Protein AF-A0A7S2QXA0-F1 (afdb_monomer)

Foldseek 3Di:
DVLLQDDDVVVVVVVLLVLLQPDPVSCVQANPDKDWDPDKDKDKDFQDFPFDPFDQPPPPRDGDGPTDGTWIKMWMWTWMHGPHFIWIWTWMWIRDSSDIDTQWIWIWTADPVRDIDIDTPHHDPVVVVVVVVRVVRVVVRVVVVVVVVVVVVVVVVVVVVVVVVVVVVVVCVVQDFDDVVVVTDDGPVVVVVVVVVVVVVVVVVVVVVVVVVVD

Organism: NCBI:txid1486918

Secondary structure (DSSP, 8-state):
-GGGGS--HHHHHHHHHHHHHH-HHHHHHH-SS-EEEEEEEEEEE---EEE---EE-TTTS-EE--EEEPPEEEEEEEEEE-SS-EEEEEEEEEEETTEEEEEEEEEEEE-TTSPEEEEEEES-HHHHHHH-HHHHTHHHHHHHHHHHHHHHHHHHHHHHHHHHHHHHHHHHHHHSPPPGGGT--S-HHHHHHHHHHHHHHHHHHHHHHHHHTT-

Solvent-accessible surface area (backbone atoms only — not comparable to full-atom values): 12143 Å² total; per-residue (Å²): 124,70,68,55,79,52,81,59,63,67,62,52,48,55,53,50,51,56,53,47,64,68,34,64,72,48,36,69,66,20,28,74,72,66,45,76,49,92,56,70,44,79,48,75,46,70,59,51,79,44,74,49,77,80,44,72,42,91,87,74,81,50,74,51,65,62,74,40,73,46,63,35,35,36,41,37,32,34,37,36,35,29,73,73,34,60,30,45,34,42,34,35,38,37,42,54,100,60,44,80,43,63,66,30,33,34,42,33,37,69,44,94,87,69,51,74,47,76,48,62,80,33,61,48,70,66,62,50,60,72,56,56,56,65,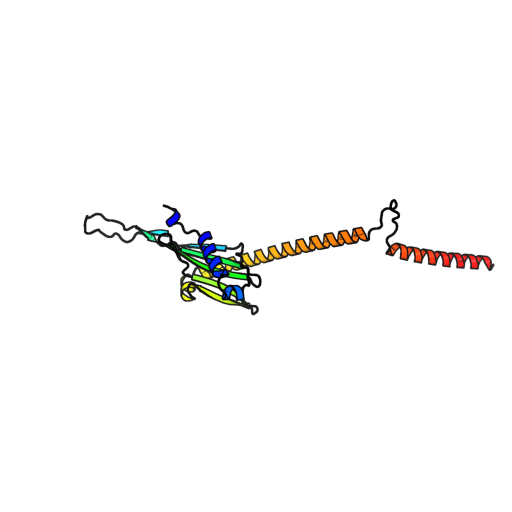68,67,46,45,61,64,49,51,54,49,50,54,51,53,53,50,49,56,48,53,53,49,54,50,53,50,51,50,53,52,50,54,50,52,51,50,53,48,60,73,64,46,55,50,55,66,95,76,79,24,57,74,43,75,70,53,48,54,52,50,52,52,52,49,52,54,50,51,52,52,52,50,54,54,52,55,62,64,74,74,113

Structure (mmCIF, N/CA/C/O backbone):
data_AF-A0A7S2QXA0-F1
#
_entry.id   AF-A0A7S2QXA0-F1
#
loop_
_atom_site.group_PDB
_atom_site.id
_atom_site.type_symbol
_atom_site.label_atom_id
_atom_site.label_alt_id
_atom_site.label_comp_id
_atom_site.label_asym_id
_atom_site.label_entity_id
_atom_site.label_seq_id
_atom_site.pdbx_PDB_ins_code
_atom_site.Cartn_x
_atom_site.Cartn_y
_atom_site.Cartn_z
_atom_site.occupancy
_atom_site.B_iso_or_equiv
_atom_site.auth_seq_id
_atom_site.auth_comp_id
_atom_site.auth_asym_id
_atom_site.auth_atom_id
_atom_site.pdbx_PDB_model_num
ATOM 1 N N . MET A 1 1 ? -5.793 9.055 -31.240 1.00 48.38 1 MET A N 1
ATOM 2 C CA . MET A 1 1 ? -4.326 8.831 -31.339 1.00 48.38 1 MET A CA 1
ATOM 3 C C . MET A 1 1 ? -3.550 9.117 -30.036 1.00 48.38 1 MET A C 1
ATOM 5 O O . MET A 1 1 ? -2.653 8.350 -29.713 1.00 48.38 1 MET A O 1
ATOM 9 N N . ARG A 1 2 ? -3.909 10.138 -29.229 1.00 57.12 2 ARG A N 1
ATOM 10 C CA . ARG A 1 2 ? -3.194 10.527 -27.982 1.00 57.12 2 ARG A CA 1
ATOM 11 C C . ARG A 1 2 ? -3.146 9.471 -26.855 1.00 57.12 2 ARG A C 1
ATOM 13 O O . ARG A 1 2 ? -2.167 9.414 -26.118 1.00 57.12 2 ARG A O 1
ATOM 20 N N . GLN A 1 3 ? -4.160 8.612 -26.721 1.00 60.38 3 GLN A N 1
ATOM 21 C CA . GLN A 1 3 ? -4.272 7.658 -25.600 1.00 60.38 3 GLN A CA 1
ATOM 22 C C . GLN A 1 3 ? -3.242 6.512 -25.644 1.00 60.38 3 GLN A C 1
ATOM 24 O O . GLN A 1 3 ? -2.850 5.991 -24.599 1.00 60.38 3 GLN A O 1
ATOM 29 N N . ARG A 1 4 ? -2.734 6.153 -26.836 1.00 60.72 4 ARG A N 1
ATOM 30 C CA . ARG A 1 4 ? -1.714 5.096 -26.993 1.00 60.72 4 ARG A CA 1
ATOM 31 C C . ARG A 1 4 ? -0.385 5.445 -26.311 1.00 60.72 4 ARG A C 1
ATOM 33 O O . ARG A 1 4 ? 0.319 4.542 -25.878 1.00 60.72 4 ARG A O 1
ATOM 40 N N . TYR A 1 5 ? -0.091 6.735 -26.142 1.00 63.19 5 TYR A N 1
ATOM 41 C CA . TYR A 1 5 ? 1.172 7.236 -25.584 1.00 63.19 5 TYR A CA 1
ATOM 42 C C . TYR A 1 5 ? 1.020 7.902 -24.209 1.00 63.19 5 TYR A C 1
ATOM 44 O O . TYR A 1 5 ? 1.992 8.420 -23.654 1.00 63.19 5 TYR A O 1
ATOM 52 N N . ARG A 1 6 ? -0.192 7.935 -23.640 1.00 75.94 6 ARG A N 1
ATOM 53 C CA . ARG A 1 6 ? -0.410 8.362 -22.251 1.00 75.94 6 ARG A CA 1
ATOM 54 C C . ARG A 1 6 ? -0.339 7.137 -21.349 1.00 75.94 6 ARG A C 1
ATOM 56 O O . ARG A 1 6 ? -1.037 6.158 -21.602 1.00 75.94 6 ARG A O 1
ATOM 63 N N . LEU A 1 7 ? 0.518 7.190 -20.338 1.00 84.06 7 LEU A N 1
ATOM 64 C CA . LEU A 1 7 ? 0.584 6.179 -19.291 1.00 84.06 7 LEU A CA 1
ATOM 65 C C . LEU A 1 7 ? -0.566 6.437 -18.310 1.00 84.06 7 LEU A C 1
ATOM 67 O O . LEU A 1 7 ? -0.674 7.532 -17.766 1.00 84.06 7 LEU A O 1
ATOM 71 N N . ASP A 1 8 ? -1.444 5.451 -18.163 1.00 89.25 8 ASP A N 1
ATOM 72 C CA . ASP A 1 8 ? -2.537 5.452 -17.185 1.00 89.25 8 ASP A CA 1
ATOM 73 C C . ASP A 1 8 ? -2.078 4.670 -15.955 1.00 89.25 8 ASP A C 1
ATOM 75 O O . ASP A 1 8 ? -1.797 3.471 -16.048 1.00 89.25 8 ASP A O 1
ATOM 79 N N . VAL A 1 9 ? -1.935 5.377 -14.840 1.00 90.38 9 VAL A N 1
ATOM 80 C CA . VAL A 1 9 ? -1.408 4.823 -13.594 1.00 90.38 9 VAL A CA 1
ATOM 81 C C . VAL A 1 9 ? -2.464 3.989 -12.877 1.00 90.38 9 VAL A C 1
ATOM 83 O O . VAL A 1 9 ? -2.121 2.949 -12.319 1.00 90.38 9 VAL A O 1
ATOM 86 N N . ASP A 1 10 ? -3.738 4.374 -12.960 1.00 91.94 10 ASP A N 1
ATOM 87 C CA . ASP A 1 10 ? -4.842 3.652 -12.323 1.00 91.94 10 ASP A CA 1
ATOM 88 C C . ASP A 1 10 ? -5.012 2.276 -12.968 1.00 91.94 10 ASP A C 1
ATOM 90 O O . ASP A 1 10 ? -5.132 1.259 -12.282 1.00 91.94 10 ASP A O 1
ATOM 94 N N . TYR A 1 11 ? -4.911 2.221 -14.299 1.00 91.81 11 TYR A N 1
ATOM 95 C CA . TYR A 1 11 ? -4.927 0.955 -15.029 1.00 91.81 11 TYR A CA 1
ATOM 96 C C . TYR A 1 11 ? -3.734 0.054 -14.663 1.00 91.81 11 TYR A C 1
ATOM 98 O O . TYR A 1 11 ? -3.902 -1.150 -14.448 1.00 91.81 11 TYR A O 1
ATOM 106 N N . ALA A 1 12 ? -2.528 0.624 -14.558 1.00 92.44 12 ALA A N 1
ATOM 107 C CA . ALA A 1 12 ? -1.333 -0.118 -14.152 1.00 92.44 12 ALA A CA 1
ATOM 108 C C . ALA A 1 12 ? -1.457 -0.670 -12.723 1.00 92.44 12 ALA A C 1
ATOM 110 O O . ALA A 1 12 ? -1.148 -1.839 -12.483 1.00 92.44 12 ALA A O 1
ATOM 111 N N . GLN A 1 13 ? -1.986 0.137 -11.803 1.00 93.50 13 GLN A N 1
ATOM 112 C CA . GLN A 1 13 ? -2.249 -0.255 -10.423 1.00 93.50 13 GLN A CA 1
ATOM 113 C C . GLN A 1 13 ? -3.294 -1.367 -10.348 1.00 93.50 13 GLN A C 1
ATOM 115 O O . GLN A 1 13 ? -3.052 -2.377 -9.695 1.00 93.50 13 GLN A O 1
ATOM 120 N N . ALA A 1 14 ? -4.399 -1.260 -11.087 1.00 93.69 14 ALA A N 1
ATOM 121 C CA . ALA A 1 14 ? -5.410 -2.312 -11.138 1.00 93.69 14 ALA A CA 1
ATOM 122 C C . ALA A 1 14 ? -4.835 -3.649 -11.644 1.00 93.69 14 ALA A C 1
ATOM 124 O O . ALA A 1 14 ? -5.162 -4.708 -11.101 1.00 93.69 14 ALA A O 1
ATOM 125 N N . MET A 1 15 ? -3.952 -3.624 -12.649 1.00 93.81 15 MET A N 1
ATOM 126 C CA . MET A 1 15 ? -3.251 -4.830 -13.110 1.00 93.81 15 MET A CA 1
ATOM 127 C C . MET A 1 15 ? -2.320 -5.404 -12.038 1.00 93.81 15 MET A C 1
ATOM 129 O O . MET A 1 15 ? -2.336 -6.618 -11.812 1.00 93.81 15 MET A O 1
ATOM 133 N N . ALA A 1 16 ? -1.545 -4.553 -11.361 1.00 94.62 16 ALA A N 1
ATOM 134 C CA . ALA A 1 16 ? -0.655 -4.968 -10.280 1.00 94.62 16 ALA A CA 1
ATOM 135 C C . ALA A 1 16 ? -1.440 -5.591 -9.115 1.00 94.62 16 ALA A C 1
ATOM 137 O O . ALA A 1 16 ? -1.127 -6.700 -8.686 1.00 94.62 16 ALA A O 1
ATOM 138 N N . THR A 1 17 ? -2.519 -4.947 -8.662 1.00 93.94 17 THR A N 1
ATOM 139 C CA . THR A 1 17 ? -3.385 -5.457 -7.591 1.00 93.94 17 THR A CA 1
ATOM 140 C C . THR A 1 17 ? -4.007 -6.801 -7.960 1.00 93.94 17 THR A C 1
ATOM 142 O O . THR A 1 17 ? -4.012 -7.713 -7.137 1.00 93.94 17 THR A O 1
ATOM 145 N N . ARG A 1 18 ? -4.479 -6.979 -9.203 1.00 93.69 18 ARG A N 1
ATOM 146 C CA . ARG A 1 18 ? -5.015 -8.273 -9.668 1.00 93.69 18 ARG A CA 1
ATOM 147 C C . ARG A 1 18 ? -3.964 -9.384 -9.628 1.00 93.69 18 ARG A C 1
ATOM 149 O O . ARG A 1 18 ? -4.292 -10.508 -9.250 1.00 93.69 18 ARG A O 1
ATOM 156 N N . ARG A 1 19 ? -2.714 -9.084 -9.999 1.00 93.31 19 ARG A N 1
ATOM 157 C CA . ARG A 1 19 ? -1.599 -10.042 -9.904 1.00 93.31 19 ARG A CA 1
ATOM 158 C C . ARG A 1 19 ? -1.280 -10.394 -8.454 1.00 93.31 19 ARG A C 1
ATOM 160 O O . ARG A 1 19 ? -1.219 -11.576 -8.126 1.00 93.31 19 ARG A O 1
ATOM 167 N N . LEU A 1 20 ? -1.157 -9.386 -7.593 1.00 92.88 20 LEU A N 1
ATOM 168 C CA . LEU A 1 20 ? -0.882 -9.558 -6.165 1.00 92.88 20 LEU A CA 1
ATOM 169 C C . LEU A 1 20 ? -1.974 -10.382 -5.473 1.00 92.88 20 LEU A C 1
ATOM 171 O O . LEU A 1 20 ? -1.664 -11.333 -4.767 1.00 92.88 20 LEU A O 1
ATOM 175 N N . ALA A 1 21 ? -3.249 -10.089 -5.738 1.00 91.88 21 ALA A N 1
ATOM 176 C CA . ALA A 1 21 ? -4.375 -10.811 -5.146 1.00 91.88 21 ALA A CA 1
ATOM 177 C C . ALA A 1 21 ? -4.432 -12.294 -5.560 1.00 91.88 21 ALA A C 1
ATOM 179 O O . ALA A 1 21 ? -4.915 -13.132 -4.798 1.00 91.88 21 ALA A O 1
ATOM 180 N N . LYS A 1 22 ? -3.940 -12.634 -6.759 1.00 92.38 22 LYS A N 1
ATOM 181 C CA . LYS A 1 22 ? -3.889 -14.019 -7.249 1.00 92.38 22 LYS A CA 1
ATOM 182 C C . LYS A 1 22 ? -2.693 -14.799 -6.689 1.00 92.38 22 LYS A C 1
ATOM 184 O O . LYS A 1 22 ? -2.754 -16.026 -6.637 1.00 92.38 22 LYS A O 1
ATOM 189 N N . HIS A 1 23 ? -1.619 -14.122 -6.284 1.00 92.38 23 HIS A N 1
ATOM 190 C CA . HIS A 1 23 ? -0.375 -14.776 -5.888 1.00 92.38 23 HIS A CA 1
ATOM 191 C C . HIS A 1 23 ? -0.509 -15.488 -4.524 1.00 92.38 23 HIS A C 1
ATOM 193 O O . HIS A 1 23 ? -0.886 -14.845 -3.539 1.00 92.38 23 HIS A O 1
ATOM 199 N N . PRO A 1 24 ? -0.175 -16.790 -4.416 1.00 91.25 24 PRO A N 1
ATOM 200 C CA . PRO A 1 24 ? -0.376 -17.559 -3.184 1.00 91.25 24 PRO A CA 1
ATOM 201 C C . PRO A 1 24 ? 0.446 -17.010 -2.013 1.00 91.25 24 PRO A C 1
ATOM 203 O O . PRO A 1 24 ? -0.108 -16.800 -0.940 1.00 91.25 24 PRO A O 1
ATOM 206 N N . GLY A 1 25 ? 1.714 -16.651 -2.242 1.00 90.00 25 GLY A N 1
ATOM 207 C CA . GLY A 1 25 ? 2.564 -16.082 -1.189 1.00 90.00 25 GLY A CA 1
ATOM 208 C C . GLY A 1 25 ? 2.062 -14.733 -0.659 1.00 90.00 25 GLY A C 1
ATOM 209 O O . GLY A 1 25 ? 2.206 -14.436 0.518 1.00 90.00 25 GLY A O 1
ATOM 210 N N . VAL A 1 26 ? 1.386 -13.927 -1.488 1.00 90.88 26 VAL A N 1
ATOM 211 C CA . VAL A 1 26 ? 0.802 -12.656 -1.017 1.00 90.88 26 VAL A CA 1
ATOM 212 C C . VAL A 1 26 ? -0.409 -12.930 -0.129 1.00 90.88 26 VAL A C 1
ATOM 214 O O . VAL A 1 26 ? -0.578 -12.288 0.905 1.00 90.88 26 VAL A O 1
ATOM 217 N N . ARG A 1 27 ? -1.234 -13.914 -0.503 1.00 91.12 27 ARG A N 1
ATOM 218 C CA . ARG A 1 27 ? -2.394 -14.336 0.294 1.00 91.12 27 ARG A CA 1
ATOM 219 C C . ARG A 1 27 ? -1.986 -14.960 1.623 1.00 91.12 27 ARG A C 1
ATOM 221 O O . ARG A 1 27 ? -2.708 -14.797 2.600 1.00 91.12 27 ARG A O 1
ATOM 228 N N . GLU A 1 28 ? -0.858 -15.654 1.666 1.00 90.25 28 GLU A N 1
ATOM 229 C CA . GLU A 1 28 ? -0.303 -16.202 2.901 1.00 90.25 28 GLU A CA 1
ATOM 230 C C . GLU A 1 28 ? 0.164 -15.089 3.850 1.00 90.25 28 GLU A C 1
ATOM 232 O O . GLU A 1 28 ? -0.204 -15.085 5.027 1.00 90.25 28 GLU A O 1
ATOM 237 N N . LEU A 1 29 ? 0.895 -14.104 3.316 1.00 89.94 29 LEU A N 1
ATOM 238 C CA . LEU A 1 29 ? 1.460 -13.000 4.094 1.00 89.94 29 LEU A CA 1
ATOM 239 C C . LEU A 1 29 ? 0.404 -12.001 4.585 1.00 89.94 29 LEU A C 1
ATOM 241 O O . LEU A 1 29 ? 0.404 -11.623 5.757 1.00 89.94 29 LEU A O 1
ATOM 245 N N . LEU A 1 30 ? -0.488 -11.552 3.698 1.00 90.56 30 LEU A N 1
ATOM 246 C CA . LEU A 1 30 ? -1.453 -10.489 4.000 1.00 90.56 30 LEU A CA 1
ATOM 247 C C . LEU A 1 30 ? -2.840 -11.023 4.374 1.00 90.56 30 LEU A C 1
ATOM 249 O O . LEU A 1 30 ? -3.609 -10.318 5.028 1.00 90.56 30 LEU A O 1
ATOM 253 N N . GLY A 1 31 ? -3.174 -12.258 3.999 1.00 90.44 31 GLY A N 1
ATOM 254 C CA . GLY A 1 31 ? -4.545 -12.768 4.038 1.00 90.44 31 GLY A CA 1
ATOM 255 C C . GLY A 1 31 ? -5.363 -12.353 2.809 1.00 90.44 31 GLY A C 1
ATOM 256 O O . GLY A 1 31 ? -4.906 -11.596 1.956 1.00 90.44 31 GLY A O 1
ATOM 257 N N . ALA A 1 32 ? -6.588 -12.867 2.700 1.00 89.00 32 ALA A N 1
ATOM 258 C CA . ALA A 1 32 ? -7.535 -12.520 1.640 1.00 89.00 32 ALA A CA 1
ATOM 259 C C . ALA A 1 32 ? -8.899 -12.158 2.259 1.00 89.00 32 ALA A C 1
ATOM 261 O O . ALA A 1 32 ? -9.272 -12.788 3.251 1.00 89.00 32 ALA A O 1
ATOM 262 N N . PRO A 1 33 ? -9.659 -11.202 1.689 1.00 88.69 33 PRO A N 1
ATOM 263 C CA . PRO A 1 33 ? -9.368 -10.415 0.485 1.00 88.69 33 PRO A CA 1
ATOM 264 C C . PRO A 1 33 ? -8.265 -9.366 0.693 1.00 88.69 33 PRO A C 1
ATOM 266 O O . PRO A 1 33 ? -7.957 -8.987 1.819 1.00 88.69 33 PRO A O 1
ATOM 269 N N . VAL A 1 34 ? -7.678 -8.911 -0.416 1.00 91.12 34 VAL A N 1
ATOM 270 C CA . VAL A 1 34 ? -6.659 -7.857 -0.430 1.00 91.12 34 VAL A CA 1
ATOM 271 C C . VAL A 1 34 ? -7.250 -6.607 -1.074 1.00 91.12 34 VAL A C 1
ATOM 273 O O . VAL A 1 34 ? -7.788 -6.676 -2.181 1.00 91.12 34 VAL A O 1
ATOM 276 N N . THR A 1 35 ? -7.143 -5.473 -0.393 1.00 91.62 35 THR A N 1
ATOM 277 C CA . THR A 1 35 ? -7.635 -4.168 -0.832 1.00 91.62 35 THR A CA 1
ATOM 278 C C . THR A 1 35 ? -6.489 -3.172 -0.963 1.00 91.62 35 THR A C 1
ATOM 280 O O . THR A 1 35 ? -5.435 -3.303 -0.343 1.00 91.62 35 THR A O 1
ATOM 283 N N . VAL A 1 36 ? -6.671 -2.177 -1.824 1.00 91.94 36 VAL A N 1
ATOM 284 C CA . VAL A 1 36 ? -5.723 -1.068 -1.965 1.00 91.94 36 VAL A CA 1
ATOM 285 C C . VAL A 1 36 ? -6.054 -0.025 -0.896 1.00 91.94 36 VAL A C 1
ATOM 287 O O . VAL A 1 36 ? -7.230 0.272 -0.696 1.00 91.94 36 VAL A O 1
ATOM 290 N N . GLY A 1 37 ? -5.037 0.502 -0.215 1.00 85.94 37 GLY A N 1
ATOM 291 C CA . GLY A 1 37 ? -5.193 1.645 0.687 1.00 85.94 37 GLY A CA 1
ATOM 292 C C . GLY A 1 37 ? -5.388 2.964 -0.064 1.00 85.94 37 GLY A C 1
ATOM 293 O O . GLY A 1 37 ? -5.191 3.044 -1.279 1.00 85.94 37 GLY A O 1
ATOM 294 N N . GLU A 1 38 ? -5.772 4.005 0.667 1.00 84.88 38 GLU A N 1
ATOM 295 C CA . GLU A 1 38 ? -6.055 5.325 0.090 1.00 84.88 38 GLU A CA 1
ATOM 296 C C . GLU A 1 38 ? -4.769 6.052 -0.339 1.00 84.88 38 GLU A C 1
ATOM 298 O O . GLU A 1 38 ? -4.720 6.743 -1.361 1.00 84.88 38 GLU A O 1
ATOM 303 N N . SER A 1 39 ? -3.691 5.829 0.412 1.00 85.50 39 SER A N 1
ATOM 304 C CA . SER A 1 39 ? -2.404 6.485 0.205 1.00 85.50 39 SER A CA 1
ATOM 305 C C . SER A 1 39 ? -1.595 5.860 -0.943 1.00 85.50 39 SER A C 1
ATOM 307 O O . SER A 1 39 ? -1.291 4.659 -0.949 1.00 85.50 39 SER A O 1
ATOM 309 N N . ARG A 1 40 ? -1.174 6.698 -1.901 1.00 90.62 40 ARG A N 1
ATOM 310 C CA . ARG A 1 40 ? -0.251 6.329 -2.986 1.00 90.62 40 ARG A CA 1
ATOM 311 C C . ARG A 1 40 ? 0.682 7.471 -3.363 1.00 90.62 40 ARG A C 1
ATOM 313 O O . ARG A 1 40 ? 0.302 8.638 -3.325 1.00 90.62 40 ARG A O 1
ATOM 320 N N . VAL A 1 41 ? 1.871 7.114 -3.826 1.00 90.94 41 VAL A N 1
ATOM 321 C CA . VAL A 1 41 ? 2.872 8.043 -4.345 1.00 90.94 41 VAL A CA 1
ATOM 322 C C . VAL A 1 41 ? 3.250 7.611 -5.754 1.00 90.94 41 VAL A C 1
ATOM 324 O O . VAL A 1 41 ? 3.543 6.442 -6.001 1.00 90.94 41 VAL A O 1
ATOM 327 N N . VAL A 1 42 ? 3.225 8.556 -6.690 1.00 90.69 42 VAL A N 1
ATOM 328 C CA . VAL A 1 42 ? 3.476 8.312 -8.112 1.00 90.69 42 VAL A CA 1
ATOM 329 C C . VAL A 1 42 ? 4.550 9.273 -8.590 1.00 90.69 42 VAL A C 1
ATOM 331 O O . VAL A 1 42 ? 4.401 10.486 -8.470 1.00 90.69 42 VAL A O 1
ATOM 334 N N . VAL A 1 43 ? 5.598 8.732 -9.203 1.00 89.75 43 VAL A N 1
ATOM 335 C CA . VAL A 1 43 ? 6.609 9.505 -9.922 1.00 89.75 43 VAL A CA 1
ATOM 336 C C . VAL A 1 43 ? 6.669 9.013 -11.355 1.00 89.75 43 VAL A C 1
ATOM 338 O O . VAL A 1 43 ? 7.049 7.877 -11.633 1.00 89.75 43 VAL A O 1
ATOM 341 N N . THR A 1 44 ? 6.290 9.877 -12.288 1.00 86.94 44 THR A N 1
ATOM 342 C CA . THR A 1 44 ? 6.407 9.604 -13.721 1.00 86.94 44 THR A CA 1
ATOM 343 C C . THR A 1 44 ? 7.722 10.153 -14.254 1.00 86.94 44 THR A C 1
ATOM 345 O O . THR A 1 44 ? 8.028 11.321 -14.025 1.00 86.94 44 THR A O 1
ATOM 348 N N . SER A 1 45 ? 8.467 9.345 -15.004 1.00 80.19 45 SER A N 1
ATOM 349 C CA . SER A 1 45 ? 9.689 9.760 -15.698 1.00 80.19 45 SER A CA 1
ATOM 350 C C . SER A 1 45 ? 9.621 9.431 -17.195 1.00 80.19 45 SER A C 1
ATOM 352 O O . SER A 1 45 ? 8.879 8.549 -17.635 1.00 80.19 45 SER A O 1
ATOM 354 N N . GLY A 1 46 ? 10.382 10.167 -18.008 1.00 72.50 46 GLY A N 1
ATOM 355 C CA . GLY A 1 46 ? 10.416 9.996 -19.465 1.00 72.50 46 GLY A CA 1
ATOM 356 C C . GLY A 1 46 ? 9.271 10.690 -20.215 1.00 72.50 46 GLY A C 1
ATOM 357 O O . GLY A 1 46 ? 8.525 11.500 -19.665 1.00 72.50 46 GLY A O 1
ATOM 358 N N . GLY A 1 47 ? 9.139 10.394 -21.512 1.00 62.53 47 GLY A N 1
ATOM 359 C CA . GLY A 1 47 ? 8.178 11.064 -22.397 1.00 62.53 47 GLY A CA 1
ATOM 360 C C . GLY A 1 47 ? 8.625 12.427 -22.933 1.00 62.53 47 GLY A C 1
ATOM 361 O O . GLY A 1 47 ? 7.793 13.152 -23.480 1.00 62.53 47 GLY A O 1
ATOM 362 N N . GLY A 1 48 ? 9.910 12.759 -22.785 1.00 57.44 48 GLY A N 1
ATOM 363 C CA . GLY A 1 48 ? 10.550 13.859 -23.499 1.00 57.44 48 GLY A CA 1
ATOM 364 C C . GLY A 1 48 ? 10.807 13.504 -24.966 1.00 57.44 48 GLY A C 1
ATOM 365 O O . GLY A 1 48 ? 10.904 12.332 -25.336 1.00 57.44 48 GLY A O 1
ATOM 366 N N . LEU A 1 49 ? 10.901 14.531 -25.810 1.00 54.56 49 LEU A N 1
ATOM 367 C CA . LEU A 1 49 ? 11.398 14.395 -27.177 1.00 54.56 49 LEU A CA 1
ATOM 368 C C . LEU A 1 49 ? 12.917 14.217 -27.094 1.00 54.56 49 LEU A C 1
ATOM 370 O O . LEU A 1 49 ? 13.637 15.182 -26.837 1.00 54.56 49 LEU A O 1
ATOM 374 N N . ALA A 1 50 ? 13.408 12.997 -27.291 1.00 54.28 50 ALA A N 1
ATOM 375 C CA . ALA A 1 50 ? 14.833 12.758 -27.445 1.00 54.28 50 ALA A CA 1
ATOM 376 C C . ALA A 1 50 ? 15.223 13.194 -28.866 1.00 54.28 50 ALA A C 1
ATOM 378 O O . ALA A 1 50 ? 14.984 12.487 -29.850 1.00 54.28 50 ALA A O 1
ATOM 379 N N . MET A 1 51 ? 15.781 14.403 -28.990 1.00 48.94 51 MET A N 1
ATOM 380 C CA . MET A 1 51 ? 16.455 14.820 -30.219 1.00 48.94 51 MET A CA 1
ATOM 381 C C . MET A 1 51 ? 17.763 14.039 -30.332 1.00 48.94 51 MET A C 1
ATOM 383 O O . MET A 1 51 ? 18.742 14.339 -29.649 1.00 48.94 51 MET A O 1
ATOM 387 N N . PHE A 1 52 ? 17.797 13.037 -31.205 1.00 52.69 52 PHE A N 1
ATOM 388 C CA . PHE A 1 52 ? 19.062 12.426 -31.591 1.00 52.69 52 PHE A CA 1
ATOM 389 C C . PHE A 1 52 ? 19.907 13.431 -32.397 1.00 52.69 52 PHE A C 1
ATOM 391 O O . PHE A 1 52 ? 19.372 14.287 -33.110 1.00 52.69 52 PHE A O 1
ATOM 398 N N . LYS A 1 53 ? 21.243 13.348 -32.266 1.00 50.34 53 LYS A N 1
ATOM 399 C CA . LYS A 1 53 ? 22.205 14.185 -33.012 1.00 50.34 53 LYS A CA 1
ATOM 400 C C . LYS A 1 53 ? 21.840 14.213 -34.502 1.00 50.34 53 LYS A C 1
ATOM 402 O O . LYS A 1 53 ? 21.529 13.171 -35.070 1.00 50.34 53 LYS A O 1
ATOM 407 N N . ARG A 1 54 ? 21.921 15.403 -35.121 1.00 48.59 54 ARG A N 1
ATOM 408 C CA . ARG A 1 54 ? 21.689 15.649 -36.559 1.00 48.59 54 ARG A CA 1
ATOM 409 C C . ARG A 1 54 ? 22.321 14.540 -37.408 1.00 48.59 54 ARG A C 1
ATOM 411 O O . ARG A 1 54 ? 23.534 14.534 -37.601 1.00 48.59 54 ARG A O 1
ATOM 418 N N . ALA A 1 55 ? 21.499 13.638 -37.932 1.00 53.81 55 ALA A N 1
ATOM 419 C CA . ALA A 1 55 ? 21.924 12.684 -38.939 1.00 53.81 55 ALA A CA 1
ATOM 420 C C . ALA A 1 55 ? 21.718 13.341 -40.308 1.00 53.81 55 ALA A C 1
ATOM 422 O O . ALA A 1 55 ? 20.595 13.660 -40.700 1.00 53.81 55 ALA A O 1
ATOM 423 N N . ARG A 1 56 ? 22.817 13.609 -41.020 1.00 46.75 56 ARG A N 1
ATOM 424 C CA . ARG A 1 56 ? 22.768 14.073 -42.410 1.00 46.75 56 ARG A CA 1
ATOM 425 C C . ARG A 1 56 ? 22.311 12.878 -43.248 1.00 46.75 56 ARG A C 1
ATOM 427 O O . ARG A 1 56 ? 23.049 11.905 -43.362 1.00 46.75 56 ARG A O 1
ATOM 434 N N . SER A 1 57 ? 21.088 12.913 -43.770 1.00 50.25 57 SER A N 1
ATOM 435 C CA . SER A 1 57 ? 20.613 11.872 -44.682 1.00 50.25 57 SER A CA 1
ATOM 436 C C . SER A 1 57 ? 21.472 11.899 -45.952 1.00 50.25 57 SER A C 1
ATOM 438 O O . SER A 1 57 ? 21.545 12.935 -46.618 1.00 50.25 57 SER A O 1
ATOM 440 N N . SER A 1 58 ? 22.150 10.791 -46.283 1.00 51.06 58 SER A N 1
ATOM 441 C CA . SER A 1 58 ? 23.035 10.714 -47.458 1.00 51.06 58 SER A CA 1
ATOM 442 C C . SER A 1 58 ? 22.275 10.638 -48.787 1.00 51.06 58 SER A C 1
ATOM 444 O O . SER A 1 58 ? 22.905 10.645 -49.838 1.00 51.06 58 SER A O 1
ATOM 446 N N . THR A 1 59 ? 20.942 10.552 -48.759 1.00 56.09 59 THR A N 1
ATOM 447 C CA . THR A 1 59 ? 20.114 10.347 -49.955 1.00 56.09 59 THR A CA 1
ATOM 448 C C . THR A 1 59 ? 19.490 11.624 -50.512 1.00 56.09 59 THR A C 1
ATOM 450 O O . THR A 1 59 ? 19.163 11.641 -51.690 1.00 56.09 59 THR A O 1
ATOM 453 N N . PHE A 1 60 ? 19.346 12.699 -49.724 1.00 52.34 60 PHE A N 1
ATOM 454 C CA . PHE A 1 60 ? 18.640 13.911 -50.185 1.00 52.34 60 PHE A CA 1
ATOM 455 C C . PHE A 1 60 ? 19.220 15.253 -49.709 1.00 52.34 60 PHE A C 1
ATOM 457 O O . PHE A 1 60 ? 18.611 16.293 -49.942 1.00 52.34 60 PHE A O 1
ATOM 464 N N . GLY A 1 61 ? 20.359 15.286 -49.007 1.00 52.56 61 GLY A N 1
ATOM 465 C CA . GLY A 1 61 ? 20.944 16.543 -48.500 1.00 52.56 61 GLY A CA 1
ATOM 466 C C . GLY A 1 61 ? 20.114 17.258 -47.416 1.00 52.56 61 GLY A C 1
ATOM 467 O O . GLY A 1 61 ? 20.599 18.200 -46.790 1.00 52.56 61 GLY A O 1
ATOM 468 N N . ALA A 1 62 ? 18.897 16.786 -47.133 1.00 54.62 62 ALA A N 1
ATOM 469 C CA . ALA A 1 62 ? 18.035 17.274 -46.070 1.00 54.62 62 ALA A CA 1
ATOM 470 C C . ALA A 1 62 ? 18.484 16.727 -44.704 1.00 54.62 62 ALA A C 1
ATOM 472 O O . ALA A 1 62 ? 18.672 15.524 -44.506 1.00 54.62 62 ALA A O 1
ATOM 473 N N . VAL A 1 63 ? 18.645 17.628 -43.734 1.00 53.72 63 VAL A N 1
ATOM 474 C CA . VAL A 1 63 ? 18.907 17.277 -42.335 1.00 53.72 63 VAL A CA 1
ATOM 475 C C . VAL A 1 63 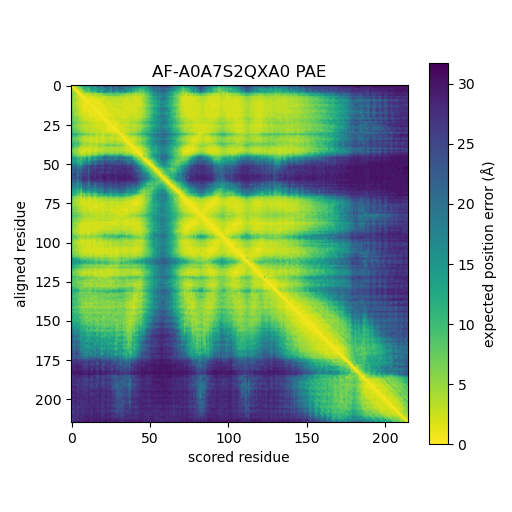? 17.591 16.831 -41.701 1.00 53.72 63 VAL A C 1
ATOM 477 O O . VAL A 1 63 ? 16.823 17.646 -41.198 1.00 53.72 63 VAL A O 1
ATOM 480 N N . THR A 1 64 ? 17.312 15.533 -41.725 1.00 50.03 64 THR A N 1
ATOM 481 C CA . THR A 1 64 ? 16.237 14.941 -40.921 1.00 50.03 64 THR A CA 1
ATOM 482 C C . THR A 1 64 ? 16.716 14.795 -39.481 1.00 50.03 64 THR A C 1
ATOM 484 O O . THR A 1 64 ? 17.693 14.099 -39.218 1.00 50.03 64 THR A O 1
ATOM 487 N N . LEU A 1 65 ? 16.037 15.452 -38.541 1.00 52.22 65 LEU A N 1
ATOM 488 C CA . LEU A 1 65 ? 16.166 15.174 -37.111 1.00 52.22 65 LEU A CA 1
ATOM 489 C C . LEU A 1 65 ? 15.279 13.961 -36.794 1.00 52.22 65 LEU A C 1
ATOM 491 O O . LEU A 1 65 ? 14.057 14.119 -36.785 1.00 52.22 65 LEU A O 1
ATOM 495 N N . PRO A 1 66 ? 15.830 12.756 -36.554 1.00 55.41 66 PRO A N 1
ATOM 496 C CA . PRO A 1 66 ? 15.019 11.666 -36.041 1.00 55.41 66 PRO A CA 1
ATOM 497 C C . PRO A 1 66 ? 14.577 12.034 -34.622 1.00 55.41 66 PRO A C 1
ATOM 499 O O . PRO A 1 66 ? 15.357 12.010 -33.671 1.00 55.41 66 PRO A O 1
ATOM 502 N N . VAL A 1 67 ? 13.315 12.435 -34.499 1.00 54.16 67 VAL A N 1
ATOM 503 C CA . VAL A 1 67 ? 12.658 12.658 -33.215 1.00 54.16 67 VAL A CA 1
ATOM 504 C C . VAL A 1 67 ? 12.261 11.292 -32.676 1.00 54.16 67 VAL A C 1
ATOM 506 O O . VAL A 1 67 ? 11.344 10.660 -33.201 1.00 54.16 67 VAL A O 1
ATOM 509 N N . SER A 1 68 ? 12.953 10.827 -31.640 1.00 56.81 68 SER A N 1
ATOM 510 C CA . SER A 1 68 ? 12.529 9.644 -30.898 1.00 56.81 68 SER A CA 1
ATOM 511 C C . SER A 1 68 ? 11.780 10.067 -29.649 1.00 56.81 68 SER A C 1
ATOM 513 O O . SER A 1 68 ? 12.147 11.028 -28.973 1.00 56.81 68 SER A O 1
ATOM 515 N N . VAL A 1 69 ? 10.698 9.360 -29.350 1.00 61.88 69 VAL A N 1
ATOM 516 C CA . VAL A 1 69 ? 9.943 9.560 -28.116 1.00 61.88 69 VAL A CA 1
ATOM 517 C C . VAL A 1 69 ? 10.448 8.531 -27.123 1.00 61.88 69 VAL A C 1
ATOM 519 O O . VAL A 1 69 ? 10.281 7.332 -27.348 1.00 61.88 69 VAL A O 1
ATOM 522 N N . ASP A 1 70 ? 11.057 8.992 -26.033 1.00 64.62 70 ASP A N 1
ATOM 523 C CA . ASP A 1 70 ? 11.480 8.085 -24.972 1.00 64.62 70 ASP A CA 1
ATOM 524 C C . ASP A 1 70 ? 10.280 7.365 -24.351 1.00 64.62 70 ASP A C 1
ATOM 526 O O . ASP A 1 70 ? 9.167 7.899 -24.249 1.00 64.62 70 ASP A O 1
ATOM 530 N N . SER A 1 71 ? 10.516 6.130 -23.903 1.00 71.00 71 SER A N 1
ATOM 531 C CA . SER A 1 71 ? 9.508 5.357 -23.175 1.00 71.00 71 SER A CA 1
ATOM 532 C C . SER A 1 71 ? 9.067 6.112 -21.918 1.00 71.00 71 SER A C 1
ATOM 534 O O . SER A 1 71 ? 9.893 6.653 -21.185 1.00 71.00 71 SER A O 1
ATOM 536 N N . LYS A 1 72 ? 7.758 6.131 -21.645 1.00 83.38 72 LYS A N 1
ATOM 537 C CA . LYS A 1 72 ? 7.220 6.689 -20.398 1.00 83.38 72 LYS A CA 1
ATOM 538 C C . LYS A 1 72 ? 7.224 5.632 -19.310 1.00 83.38 72 LYS A C 1
ATOM 540 O O . LYS A 1 72 ? 6.668 4.547 -19.504 1.00 83.38 72 LYS A O 1
ATOM 545 N N . TRP A 1 73 ? 7.792 5.995 -18.173 1.00 86.81 73 TRP A N 1
ATOM 546 C CA . TRP A 1 73 ? 7.868 5.193 -16.965 1.00 86.81 73 TRP A CA 1
ATOM 547 C C . TRP A 1 73 ? 7.021 5.834 -15.864 1.00 86.81 73 TRP A C 1
ATOM 549 O O . TRP A 1 73 ? 6.913 7.057 -15.774 1.00 86.81 73 TRP A O 1
ATOM 559 N N . ALA A 1 74 ? 6.419 5.012 -15.013 1.00 90.50 74 ALA A N 1
ATOM 560 C CA . ALA A 1 74 ? 5.929 5.433 -13.710 1.00 90.50 74 ALA A CA 1
ATOM 561 C C . ALA A 1 74 ? 6.448 4.481 -12.647 1.00 90.50 74 ALA A C 1
ATOM 563 O O . ALA A 1 74 ? 6.340 3.262 -12.772 1.00 90.50 74 ALA A O 1
ATOM 564 N N . HIS A 1 75 ? 6.975 5.076 -11.594 1.00 92.38 75 HIS A N 1
ATOM 565 C CA . HIS A 1 75 ? 7.319 4.428 -10.349 1.00 92.38 75 HIS A CA 1
ATOM 566 C C . HIS A 1 75 ? 6.204 4.750 -9.372 1.00 92.38 75 HIS A C 1
ATOM 568 O O . HIS A 1 75 ? 5.851 5.916 -9.187 1.00 92.38 75 HIS A O 1
ATOM 574 N N . VAL A 1 76 ? 5.596 3.718 -8.812 1.00 93.12 76 VAL A N 1
ATOM 575 C CA . VAL A 1 76 ? 4.427 3.867 -7.957 1.00 93.12 76 VAL A CA 1
ATOM 576 C C . VAL A 1 76 ? 4.653 3.066 -6.697 1.00 93.12 76 VAL A C 1
ATOM 578 O O . VAL A 1 76 ? 4.983 1.883 -6.767 1.00 93.12 76 VAL A O 1
ATOM 581 N N . ALA A 1 77 ? 4.443 3.716 -5.562 1.00 93.81 77 ALA A N 1
ATOM 582 C CA . ALA A 1 77 ? 4.373 3.073 -4.267 1.00 93.81 77 ALA A CA 1
ATOM 583 C C . ALA A 1 77 ? 2.960 3.251 -3.706 1.00 93.81 77 ALA A C 1
ATOM 585 O O . ALA A 1 77 ? 2.424 4.360 -3.731 1.00 93.81 77 ALA A O 1
ATOM 586 N N . PHE A 1 78 ? 2.331 2.184 -3.225 1.00 94.06 78 PHE A N 1
ATOM 587 C CA . PHE A 1 78 ? 0.990 2.264 -2.642 1.00 94.06 78 PHE A CA 1
ATOM 588 C C . PHE A 1 78 ? 0.794 1.246 -1.523 1.00 94.06 78 PHE A C 1
ATOM 590 O O . PHE A 1 78 ? 1.463 0.213 -1.476 1.00 94.06 78 PHE A O 1
ATOM 597 N N . ALA A 1 79 ? -0.130 1.548 -0.614 1.00 93.00 79 ALA A N 1
ATOM 598 C CA . ALA A 1 79 ? -0.471 0.656 0.483 1.00 93.00 79 ALA A CA 1
ATOM 599 C C . ALA A 1 79 ? -1.375 -0.490 0.005 1.00 93.00 79 ALA A C 1
ATOM 601 O O . ALA A 1 79 ? -2.324 -0.286 -0.757 1.00 93.00 79 ALA A O 1
ATOM 602 N N . LEU A 1 80 ? -1.109 -1.697 0.490 1.00 93.19 80 LEU A N 1
ATOM 603 C CA . LEU A 1 80 ? -1.907 -2.888 0.241 1.00 93.19 80 LEU A CA 1
ATOM 604 C C . LEU A 1 80 ? -2.344 -3.482 1.580 1.00 93.19 80 LEU A C 1
ATOM 606 O O . LEU A 1 80 ? -1.517 -3.820 2.425 1.00 93.19 80 LEU A O 1
ATOM 610 N N . ARG A 1 81 ? -3.652 -3.600 1.787 1.00 91.62 81 ARG A N 1
ATOM 611 C CA . ARG A 1 81 ? -4.254 -4.069 3.032 1.00 91.62 81 ARG A CA 1
ATOM 612 C C . ARG A 1 81 ? -4.840 -5.458 2.831 1.00 91.62 81 ARG A C 1
ATOM 614 O O . ARG A 1 81 ? -5.674 -5.661 1.957 1.00 91.62 81 ARG A O 1
ATOM 621 N N . GLY A 1 82 ? -4.408 -6.414 3.640 1.00 91.12 82 GLY A N 1
ATOM 622 C CA . GLY A 1 82 ? -5.076 -7.704 3.767 1.00 91.12 82 GLY A CA 1
ATOM 623 C C . GLY A 1 82 ? -5.828 -7.819 5.089 1.00 91.12 82 GLY A C 1
ATOM 624 O O . GLY A 1 82 ? -5.932 -6.862 5.858 1.00 91.12 82 GLY A O 1
ATOM 625 N N . THR A 1 83 ? -6.352 -9.011 5.363 1.00 90.19 83 THR A N 1
ATOM 626 C CA . THR A 1 83 ? -7.059 -9.302 6.618 1.00 90.19 83 THR A CA 1
ATOM 627 C C . THR A 1 83 ? -6.118 -9.489 7.804 1.00 90.19 83 THR A C 1
ATOM 629 O O . THR A 1 83 ? -6.525 -9.260 8.938 1.00 90.19 83 THR A O 1
ATOM 632 N N . ARG A 1 84 ? -4.868 -9.901 7.559 1.00 88.69 84 ARG A N 1
ATOM 633 C CA . ARG A 1 84 ? -3.861 -10.165 8.599 1.00 88.69 84 ARG A CA 1
ATOM 634 C C . ARG A 1 84 ? -2.907 -8.996 8.790 1.00 88.69 84 ARG A C 1
ATOM 636 O O . ARG A 1 84 ? -2.617 -8.623 9.920 1.00 88.69 84 ARG A O 1
ATOM 643 N N . LYS A 1 85 ? -2.388 -8.455 7.686 1.00 89.12 85 LYS A N 1
ATOM 644 C CA . LYS A 1 85 ? -1.335 -7.434 7.690 1.00 89.12 85 LYS A CA 1
ATOM 645 C C . LYS A 1 85 ? -1.541 -6.408 6.583 1.00 89.12 85 LYS A C 1
ATOM 647 O O . LYS A 1 85 ? -2.241 -6.652 5.598 1.00 89.12 85 LYS A O 1
ATOM 652 N N . THR A 1 86 ? -0.896 -5.263 6.754 1.00 89.94 86 THR A N 1
ATOM 653 C CA . THR A 1 86 ? -0.700 -4.251 5.717 1.00 89.94 86 THR A CA 1
ATOM 654 C C . THR A 1 86 ? 0.713 -4.373 5.151 1.00 89.94 86 THR A C 1
ATOM 656 O O . THR A 1 86 ? 1.641 -4.799 5.837 1.00 89.94 86 THR A O 1
ATOM 659 N N . GLY A 1 87 ? 0.872 -4.029 3.879 1.00 91.38 87 GLY A N 1
ATOM 660 C CA . GLY A 1 87 ? 2.157 -4.005 3.197 1.00 91.38 87 GLY A CA 1
ATOM 661 C C . GLY A 1 87 ? 2.265 -2.818 2.251 1.00 91.38 87 GLY A C 1
ATOM 662 O O . GLY A 1 87 ? 1.263 -2.203 1.881 1.00 91.38 87 GLY A O 1
ATOM 663 N N . ILE A 1 88 ? 3.490 -2.494 1.857 1.00 93.75 88 ILE A N 1
ATOM 664 C CA . ILE A 1 88 ? 3.787 -1.448 0.879 1.00 93.75 88 ILE A CA 1
ATOM 665 C C . ILE A 1 88 ? 4.170 -2.121 -0.429 1.00 93.75 88 ILE A C 1
ATOM 667 O O . ILE A 1 88 ? 5.080 -2.942 -0.476 1.00 93.75 88 ILE A O 1
ATOM 671 N N . VAL A 1 89 ? 3.479 -1.773 -1.504 1.00 94.81 89 VAL A N 1
ATOM 672 C CA . VAL A 1 89 ? 3.803 -2.253 -2.844 1.00 94.81 89 VAL A CA 1
ATOM 673 C C . VAL A 1 89 ? 4.616 -1.195 -3.555 1.00 94.81 89 VAL A C 1
ATOM 675 O O . VAL A 1 89 ? 4.177 -0.053 -3.654 1.00 94.81 89 VAL A O 1
ATOM 678 N N . SER A 1 90 ? 5.749 -1.602 -4.110 1.00 94.19 90 SER A N 1
ATOM 679 C CA . SER A 1 90 ? 6.587 -0.797 -4.992 1.00 94.19 90 SER A CA 1
ATOM 680 C C . SER A 1 90 ? 6.545 -1.400 -6.390 1.00 94.19 90 SER A C 1
ATOM 682 O O . SER A 1 90 ? 6.891 -2.567 -6.579 1.00 94.19 90 SER A O 1
ATOM 684 N N . MET A 1 91 ? 6.132 -0.619 -7.385 1.00 94.19 91 MET A N 1
ATOM 685 C CA . MET A 1 91 ? 6.088 -1.059 -8.776 1.00 94.19 91 MET A CA 1
ATOM 686 C C . MET A 1 91 ? 6.730 -0.052 -9.722 1.00 94.19 91 MET A C 1
ATOM 688 O O . MET A 1 91 ? 6.585 1.160 -9.565 1.00 94.19 91 MET A O 1
ATOM 692 N N . ALA A 1 92 ? 7.383 -0.569 -10.756 1.00 93.06 92 ALA A N 1
ATOM 693 C CA . ALA A 1 92 ? 7.757 0.205 -11.927 1.00 93.06 92 ALA A CA 1
ATOM 694 C C . ALA A 1 92 ? 6.912 -0.281 -13.103 1.00 93.06 92 ALA A C 1
ATOM 696 O O . ALA A 1 92 ? 6.839 -1.479 -13.372 1.00 93.06 92 ALA A O 1
ATOM 697 N N . THR A 1 93 ? 6.280 0.646 -13.814 1.00 92.38 93 THR A N 1
ATOM 698 C CA . THR A 1 93 ? 5.510 0.372 -15.026 1.00 92.38 93 THR A CA 1
ATOM 699 C C . THR A 1 93 ? 6.039 1.217 -16.172 1.00 92.38 93 THR A C 1
ATOM 701 O O . THR A 1 93 ? 6.337 2.398 -16.007 1.00 92.38 93 THR A O 1
ATOM 704 N N . LYS A 1 94 ? 6.107 0.633 -17.363 1.00 90.31 94 LYS A N 1
ATOM 705 C CA . LYS A 1 94 ? 6.417 1.342 -18.605 1.00 90.31 94 LYS A CA 1
ATOM 706 C C . LYS A 1 94 ? 5.325 1.094 -19.635 1.00 90.31 94 LYS A C 1
ATOM 708 O O . LYS A 1 94 ? 4.743 0.008 -19.678 1.00 90.31 94 LYS A O 1
ATOM 713 N N . LYS A 1 95 ? 5.057 2.090 -20.480 1.00 87.06 95 LYS A N 1
ATOM 714 C CA . LYS A 1 95 ? 4.151 1.939 -21.627 1.00 87.06 95 LYS A CA 1
ATOM 715 C C . LYS A 1 95 ? 4.899 2.183 -22.923 1.00 87.06 95 LYS A C 1
ATOM 717 O O . LYS A 1 95 ? 5.454 3.261 -23.128 1.00 87.06 95 LYS A O 1
ATOM 722 N N . TRP A 1 96 ? 4.867 1.189 -23.801 1.00 81.25 96 TRP A N 1
ATOM 723 C CA . TRP A 1 96 ? 5.498 1.240 -25.115 1.00 81.25 96 TRP A CA 1
ATOM 724 C C . TRP A 1 96 ? 4.583 0.609 -26.162 1.00 81.25 96 TRP A C 1
ATOM 726 O O . TRP A 1 96 ? 3.961 -0.418 -25.904 1.00 81.25 96 TRP A O 1
ATOM 736 N N . GLY A 1 97 ? 4.444 1.245 -27.329 1.00 75.69 97 GLY A N 1
ATOM 737 C CA . GLY A 1 97 ? 3.602 0.723 -28.417 1.00 75.69 97 GLY A CA 1
ATOM 738 C C . GLY A 1 97 ? 2.121 0.519 -28.052 1.00 75.69 97 GLY A C 1
ATOM 739 O O . GLY A 1 97 ? 1.422 -0.228 -28.724 1.00 75.69 97 GLY A O 1
ATOM 740 N N . GLY A 1 98 ? 1.633 1.158 -26.982 1.00 78.75 98 GLY A N 1
ATOM 741 C CA . GLY A 1 98 ? 0.281 0.959 -26.448 1.00 78.75 98 GLY A CA 1
ATOM 742 C C . GLY A 1 98 ? 0.143 -0.176 -25.425 1.00 78.75 98 GLY A C 1
ATOM 743 O O . GLY A 1 98 ? -0.889 -0.232 -24.758 1.00 78.75 98 GLY A O 1
ATOM 744 N N . ALA A 1 99 ? 1.167 -1.011 -25.236 1.00 84.50 99 ALA A N 1
ATOM 745 C CA . ALA A 1 99 ? 1.187 -2.082 -24.242 1.00 84.50 99 ALA A CA 1
ATOM 746 C C . ALA A 1 99 ? 1.808 -1.615 -22.916 1.00 84.50 99 ALA A C 1
ATOM 748 O O . ALA A 1 99 ? 2.748 -0.815 -22.900 1.00 84.50 99 ALA A O 1
ATOM 749 N N . TYR A 1 100 ? 1.282 -2.131 -21.804 1.00 89.94 100 TYR A N 1
ATOM 750 C CA . TYR A 1 100 ? 1.830 -1.917 -20.465 1.00 89.94 100 TYR A CA 1
ATOM 751 C C . TYR A 1 100 ? 2.746 -3.075 -20.092 1.00 89.94 100 TYR A C 1
ATOM 753 O O . TYR A 1 100 ? 2.408 -4.238 -20.301 1.00 89.94 100 TYR A O 1
ATOM 761 N N . SER A 1 101 ? 3.883 -2.748 -19.497 1.00 90.94 101 SER A N 1
ATOM 762 C CA . SER A 1 101 ? 4.830 -3.707 -18.944 1.00 90.94 101 SER A CA 1
ATOM 763 C C . SER A 1 101 ? 5.144 -3.288 -17.518 1.00 90.94 101 SER A C 1
ATOM 765 O O . SER A 1 101 ? 5.462 -2.125 -17.285 1.00 90.94 101 SER A O 1
ATOM 767 N N . ILE A 1 102 ? 5.101 -4.240 -16.590 1.00 93.06 102 ILE A N 1
ATOM 768 C CA . ILE A 1 102 ? 5.462 -4.042 -15.182 1.00 93.06 102 ILE A CA 1
ATOM 769 C C . ILE A 1 102 ? 6.801 -4.758 -14.961 1.00 93.06 102 ILE A C 1
ATOM 771 O O . ILE A 1 102 ? 6.795 -5.938 -14.628 1.00 93.06 102 ILE A O 1
ATOM 775 N N . PRO A 1 103 ? 7.948 -4.121 -15.272 1.00 90.75 103 PRO A N 1
ATOM 776 C CA . PRO A 1 103 ? 9.263 -4.744 -15.105 1.00 90.75 103 PRO A CA 1
ATOM 777 C C . PRO A 1 103 ? 9.622 -5.064 -13.651 1.00 90.75 103 PRO A C 1
ATOM 779 O O . PRO A 1 103 ? 10.486 -5.902 -13.425 1.00 90.75 103 PRO A O 1
ATOM 782 N N . LEU A 1 104 ? 8.996 -4.393 -12.682 1.00 93.31 104 LEU A N 1
ATOM 783 C CA . LEU A 1 104 ? 9.266 -4.596 -11.265 1.00 93.31 104 LEU A CA 1
ATOM 784 C C . LEU A 1 104 ? 7.968 -4.499 -10.471 1.00 93.31 104 LEU A C 1
ATOM 786 O O . LEU A 1 104 ? 7.244 -3.505 -10.587 1.00 93.31 104 LEU A O 1
ATOM 790 N N . LEU A 1 105 ? 7.713 -5.508 -9.646 1.00 95.00 105 LEU A N 1
ATOM 791 C CA . LEU A 1 105 ? 6.607 -5.549 -8.700 1.00 95.00 105 LEU A CA 1
ATOM 792 C C . LEU A 1 105 ? 7.096 -6.194 -7.406 1.00 95.00 105 LEU A C 1
ATOM 794 O O . LEU A 1 105 ? 7.329 -7.401 -7.357 1.00 95.00 105 LEU A O 1
ATOM 798 N N . ALA A 1 106 ? 7.244 -5.384 -6.365 1.00 94.12 106 ALA A N 1
ATOM 799 C CA . ALA A 1 106 ? 7.706 -5.810 -5.055 1.00 94.12 106 ALA A CA 1
ATOM 800 C C . ALA A 1 106 ? 6.655 -5.497 -3.987 1.00 94.12 106 ALA A C 1
ATOM 802 O O . ALA A 1 106 ? 6.029 -4.438 -4.013 1.00 94.12 106 ALA A O 1
ATOM 803 N N . LEU A 1 107 ? 6.485 -6.413 -3.040 1.00 93.62 107 LEU A N 1
ATOM 804 C CA . LEU A 1 107 ? 5.671 -6.246 -1.846 1.00 93.62 107 LEU A CA 1
ATOM 805 C C . LEU A 1 107 ? 6.585 -6.253 -0.625 1.00 93.62 107 LEU A C 1
ATOM 807 O O . LEU A 1 107 ? 7.347 -7.193 -0.419 1.00 93.62 107 LEU A O 1
ATOM 811 N N . GLU A 1 108 ? 6.470 -5.233 0.204 1.00 92.44 108 GLU A N 1
ATOM 812 C CA . GLU A 1 108 ? 7.133 -5.148 1.493 1.00 92.44 108 GLU A CA 1
ATOM 813 C C . GLU A 1 108 ? 6.134 -5.343 2.621 1.00 92.44 108 GLU A C 1
ATOM 815 O O . GLU A 1 108 ? 5.070 -4.723 2.627 1.00 92.44 108 GLU A O 1
ATOM 820 N N . VAL A 1 109 ? 6.485 -6.187 3.584 1.00 91.31 109 VAL A N 1
ATOM 821 C CA . VAL A 1 109 ? 5.653 -6.479 4.752 1.00 91.31 109 VAL A CA 1
ATOM 822 C C . VAL A 1 109 ? 6.523 -6.419 5.996 1.00 91.31 109 VAL A C 1
ATOM 824 O O . VAL A 1 109 ? 7.647 -6.921 6.004 1.00 91.31 109 VAL A O 1
ATOM 827 N N . GLU A 1 110 ? 5.996 -5.817 7.054 1.00 88.69 110 GLU A N 1
ATOM 828 C CA . GLU A 1 110 ? 6.651 -5.802 8.359 1.00 88.69 110 GLU A CA 1
ATOM 829 C C . GLU A 1 110 ? 6.374 -7.119 9.107 1.00 88.69 110 GLU A C 1
ATOM 831 O O . GLU A 1 110 ? 5.235 -7.606 9.218 1.00 88.69 110 GLU A O 1
ATOM 836 N N . SER A 1 111 ? 7.449 -7.744 9.583 1.00 85.75 111 SER A N 1
ATOM 837 C CA . SER A 1 111 ? 7.408 -8.907 10.462 1.00 85.75 111 SER A CA 1
ATOM 838 C C . SER A 1 111 ? 6.853 -8.532 11.829 1.00 85.75 111 SER A C 1
ATOM 840 O O . SER A 1 111 ? 6.817 -7.365 12.209 1.00 85.75 111 SER A O 1
ATOM 842 N N . LEU A 1 112 ? 6.448 -9.547 12.590 1.00 80.88 112 LEU A N 1
ATOM 843 C CA . LEU A 1 112 ? 6.167 -9.362 14.015 1.00 80.88 112 LEU A CA 1
ATOM 844 C C . LEU A 1 112 ? 7.444 -8.997 14.787 1.00 80.88 112 LEU A C 1
ATOM 846 O O . LEU A 1 112 ? 7.375 -8.218 15.729 1.00 80.88 112 LEU A O 1
ATOM 850 N N . ASP A 1 113 ? 8.597 -9.479 14.321 1.00 82.19 113 ASP A N 1
ATOM 851 C CA . ASP A 1 113 ? 9.915 -9.209 14.911 1.00 82.19 113 ASP A CA 1
ATOM 852 C C . ASP A 1 113 ? 10.471 -7.818 14.545 1.00 82.19 113 ASP A C 1
ATOM 854 O O . ASP A 1 113 ? 11.592 -7.471 14.903 1.00 82.19 113 ASP A O 1
ATOM 858 N N . GLY A 1 114 ? 9.705 -7.011 13.799 1.00 80.06 114 GLY A N 1
ATOM 859 C CA . GLY A 1 114 ? 10.098 -5.670 13.356 1.00 80.06 114 GLY A CA 1
ATOM 860 C C . GLY A 1 114 ? 10.966 -5.635 12.093 1.00 80.06 114 GLY A C 1
ATOM 861 O O . GLY A 1 114 ? 11.182 -4.565 11.525 1.00 80.06 114 GLY A O 1
ATOM 862 N N . GLU A 1 115 ? 11.425 -6.784 11.595 1.00 86.00 115 GLU A N 1
ATOM 863 C CA . GLU A 1 115 ? 12.135 -6.856 10.316 1.00 86.00 115 GLU A CA 1
ATOM 864 C C . GLU A 1 115 ? 11.194 -6.593 9.135 1.00 86.00 115 GLU A C 1
ATOM 866 O O . GLU A 1 115 ? 10.064 -7.074 9.097 1.00 86.00 115 GLU A O 1
ATOM 871 N N . THR A 1 116 ? 11.646 -5.841 8.130 1.00 86.56 116 THR A N 1
ATOM 872 C CA . THR A 1 116 ? 10.879 -5.652 6.890 1.00 86.56 116 THR A CA 1
ATOM 873 C C . THR A 1 116 ? 11.334 -6.661 5.841 1.00 86.56 116 THR A C 1
ATOM 875 O O . THR A 1 116 ? 12.474 -6.597 5.382 1.00 86.56 116 THR A O 1
ATOM 878 N N . TYR A 1 117 ? 10.433 -7.533 5.391 1.00 86.94 117 TYR A N 1
ATOM 879 C CA . TYR A 1 117 ? 10.700 -8.445 4.278 1.00 86.94 117 TYR A CA 1
ATOM 880 C C . TYR A 1 117 ? 10.205 -7.851 2.970 1.00 86.94 117 TYR A C 1
ATOM 882 O O . TYR A 1 117 ? 9.113 -7.285 2.913 1.00 86.94 117 TYR A O 1
ATOM 890 N N . ARG A 1 118 ? 10.988 -8.018 1.903 1.00 90.44 118 ARG A N 1
ATOM 891 C CA . ARG A 1 118 ? 10.611 -7.626 0.543 1.00 90.44 118 ARG A CA 1
ATOM 892 C C . ARG A 1 118 ? 10.506 -8.864 -0.337 1.00 90.44 118 ARG A C 1
ATOM 894 O O . ARG A 1 118 ? 11.484 -9.575 -0.538 1.00 90.44 118 ARG A O 1
ATOM 901 N N . VAL A 1 119 ? 9.323 -9.084 -0.888 1.00 91.00 119 VAL A N 1
ATOM 902 C CA . VAL A 1 119 ? 9.013 -10.176 -1.809 1.00 91.00 119 VAL A CA 1
ATOM 903 C C . VAL A 1 119 ? 8.866 -9.601 -3.210 1.00 91.00 119 VAL A C 1
ATOM 905 O O . VAL A 1 119 ? 8.051 -8.709 -3.438 1.00 91.00 119 VAL A O 1
ATOM 908 N N . PHE A 1 120 ? 9.641 -10.116 -4.157 1.00 92.75 120 PHE A N 1
ATOM 909 C CA . PHE A 1 120 ? 9.562 -9.726 -5.562 1.00 92.75 120 PHE A CA 1
ATOM 910 C C . PHE A 1 120 ? 8.659 -10.705 -6.313 1.00 92.75 120 PHE A C 1
ATOM 912 O O . PHE A 1 120 ? 8.892 -11.910 -6.274 1.00 92.75 120 PHE A O 1
ATOM 919 N N . LEU A 1 121 ? 7.619 -10.191 -6.970 1.00 91.38 121 LEU A N 1
ATOM 920 C CA . LEU A 1 121 ? 6.768 -10.975 -7.869 1.00 91.38 121 LEU A CA 1
ATOM 921 C C . LEU A 1 121 ? 7.282 -10.910 -9.308 1.00 91.38 121 LEU A C 1
ATOM 923 O O . LEU A 1 121 ? 7.330 -11.926 -9.988 1.00 91.38 121 LEU A O 1
ATOM 927 N N . ASP A 1 122 ? 7.651 -9.709 -9.753 1.00 90.94 122 ASP A N 1
ATOM 928 C CA . ASP A 1 122 ? 8.256 -9.450 -11.058 1.00 90.94 122 ASP A CA 1
ATOM 929 C C . ASP A 1 122 ? 9.544 -8.639 -10.831 1.00 90.94 122 ASP A C 1
ATOM 931 O O . ASP A 1 122 ? 9.563 -7.728 -9.995 1.00 90.94 122 ASP A O 1
ATOM 935 N N . GLY A 1 123 ? 10.607 -8.952 -11.577 1.00 89.94 123 GLY A N 1
ATOM 936 C CA . GLY A 1 123 ? 11.932 -8.342 -11.412 1.00 89.94 123 GLY A CA 1
ATOM 937 C C . GLY A 1 123 ? 12.700 -8.884 -10.202 1.00 89.94 123 GLY A C 1
ATOM 938 O O . GLY A 1 123 ? 12.444 -9.993 -9.733 1.00 89.94 123 GLY A O 1
ATOM 939 N N . GLY A 1 124 ? 13.655 -8.106 -9.695 1.00 90.69 124 GLY A N 1
ATOM 940 C CA . GLY A 1 124 ? 14.461 -8.473 -8.536 1.00 90.69 124 GLY A CA 1
ATOM 941 C C . GLY A 1 124 ? 15.099 -7.274 -7.836 1.00 90.69 124 GLY A C 1
ATOM 942 O O . GLY A 1 124 ? 14.777 -6.110 -8.089 1.00 90.69 124 GLY A O 1
ATOM 943 N N . ALA A 1 125 ? 16.021 -7.573 -6.917 1.00 87.50 125 ALA A N 1
ATOM 944 C CA . ALA A 1 125 ? 16.707 -6.559 -6.119 1.00 87.50 125 ALA A CA 1
ATOM 945 C C . ALA A 1 125 ? 17.523 -5.583 -6.981 1.00 87.50 125 ALA A C 1
ATOM 947 O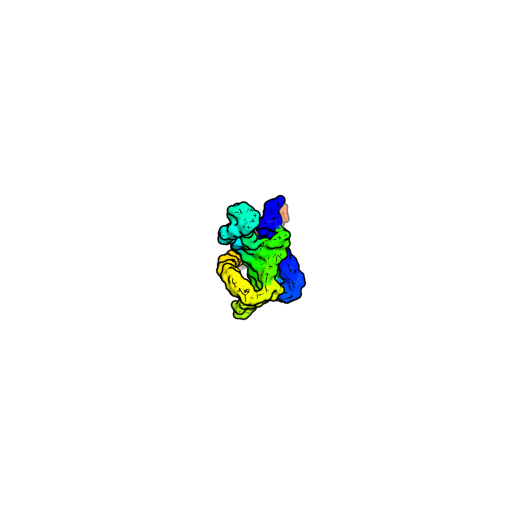 O . ALA A 1 125 ? 17.516 -4.384 -6.718 1.00 87.50 125 ALA A O 1
ATOM 948 N N . LYS A 1 126 ? 18.153 -6.076 -8.056 1.00 87.88 126 LYS A N 1
ATOM 949 C CA . LYS A 1 126 ? 18.957 -5.248 -8.965 1.00 87.88 126 LYS A CA 1
ATOM 950 C C . LYS A 1 126 ? 18.109 -4.194 -9.672 1.00 87.88 126 LYS A C 1
ATOM 952 O O . LYS A 1 126 ? 18.491 -3.031 -9.715 1.00 87.88 126 LYS A O 1
ATOM 957 N N . GLU A 1 127 ? 16.951 -4.579 -10.202 1.00 84.19 127 GLU A N 1
ATOM 958 C CA . GLU A 1 127 ? 16.025 -3.666 -10.879 1.00 84.19 127 GLU A CA 1
ATOM 959 C C . GLU A 1 127 ? 15.418 -2.657 -9.899 1.00 84.19 127 GLU A C 1
ATOM 961 O O . GLU A 1 127 ? 15.178 -1.502 -10.255 1.00 84.19 127 GLU A O 1
ATOM 966 N N . TYR A 1 128 ? 15.194 -3.083 -8.656 1.00 84.44 128 TYR A N 1
ATOM 967 C CA . TYR A 1 128 ? 14.721 -2.218 -7.584 1.00 84.44 128 TYR A CA 1
ATOM 968 C C . TYR A 1 128 ? 15.747 -1.148 -7.205 1.00 84.44 128 TYR A C 1
ATOM 970 O O . TYR A 1 128 ? 15.405 0.032 -7.131 1.00 84.44 128 TYR A O 1
ATOM 978 N N . GLU A 1 129 ? 17.002 -1.540 -7.004 1.00 85.00 129 GLU A N 1
ATOM 979 C CA . GLU A 1 129 ? 18.096 -0.615 -6.695 1.00 85.00 129 GLU A CA 1
ATOM 980 C C . GLU A 1 129 ? 18.390 0.317 -7.872 1.00 85.00 129 GLU A C 1
ATOM 982 O O . GLU A 1 129 ? 18.530 1.524 -7.679 1.00 85.00 129 GLU A O 1
ATOM 987 N N . ALA A 1 130 ? 18.376 -0.209 -9.101 1.00 82.94 130 ALA A N 1
ATOM 988 C CA . ALA A 1 130 ? 18.571 0.576 -10.318 1.00 82.94 130 ALA A CA 1
ATOM 989 C C . ALA A 1 130 ? 17.488 1.646 -10.528 1.00 82.94 130 ALA A C 1
ATOM 991 O O . ALA A 1 130 ? 17.745 2.660 -11.175 1.00 82.94 130 ALA A O 1
ATOM 992 N N . SER A 1 131 ? 16.282 1.445 -9.988 1.00 79.25 131 SER A N 1
ATOM 993 C CA . SER A 1 131 ? 15.227 2.454 -10.047 1.00 79.25 131 SER A CA 1
ATOM 994 C C . SER A 1 131 ? 15.579 3.698 -9.227 1.00 79.25 131 SER A C 1
ATOM 996 O O . SER A 1 131 ? 15.211 4.795 -9.647 1.00 79.25 131 SER A O 1
ATOM 998 N N . GLY A 1 132 ? 16.286 3.549 -8.095 1.00 78.12 132 GLY A N 1
ATOM 999 C CA . GLY A 1 132 ? 16.699 4.610 -7.160 1.00 78.12 132 GLY A CA 1
ATOM 1000 C C . GLY A 1 132 ? 15.539 5.341 -6.464 1.00 78.12 132 GLY A C 1
ATOM 1001 O O . GLY A 1 132 ? 15.480 5.428 -5.241 1.00 78.12 132 GLY A O 1
ATOM 1002 N N . VAL A 1 133 ? 14.564 5.801 -7.246 1.00 82.44 133 VAL A N 1
ATOM 1003 C CA . VAL A 1 133 ? 13.376 6.565 -6.857 1.00 82.44 133 VAL A CA 1
ATOM 1004 C C . VAL A 1 133 ? 12.470 5.774 -5.919 1.00 82.44 133 VAL A C 1
ATOM 1006 O O . VAL A 1 133 ? 11.929 6.346 -4.978 1.00 82.44 133 VAL A O 1
ATOM 1009 N N . LEU A 1 134 ? 12.309 4.462 -6.135 1.00 82.88 134 LEU A N 1
ATOM 1010 C CA . LEU A 1 134 ? 11.377 3.639 -5.352 1.00 82.88 134 LEU A CA 1
ATOM 1011 C C . LEU A 1 134 ? 11.711 3.603 -3.859 1.00 82.88 134 LEU A C 1
ATOM 1013 O O . LEU A 1 134 ? 10.793 3.569 -3.043 1.00 82.88 134 LEU A O 1
ATOM 1017 N N . ALA A 1 135 ? 12.993 3.654 -3.489 1.00 82.06 135 ALA A N 1
ATOM 1018 C CA . ALA A 1 135 ? 13.392 3.711 -2.086 1.00 82.06 135 ALA A CA 1
ATOM 1019 C C . ALA A 1 135 ? 12.900 5.003 -1.413 1.00 82.06 135 ALA A C 1
ATOM 1021 O O . ALA A 1 135 ? 12.353 4.944 -0.313 1.00 82.06 135 ALA A O 1
ATOM 1022 N N . SER A 1 136 ? 13.005 6.138 -2.109 1.00 85.38 136 SER A N 1
ATOM 1023 C CA . SER A 1 136 ? 12.578 7.451 -1.614 1.00 85.38 136 SER A CA 1
ATOM 1024 C C . SER A 1 136 ? 11.057 7.596 -1.491 1.00 85.38 136 SER A C 1
ATOM 1026 O O . SER A 1 136 ? 10.590 8.392 -0.685 1.00 85.38 136 SER A O 1
ATOM 1028 N N . LEU A 1 137 ? 10.260 6.827 -2.247 1.00 84.25 137 LEU A N 1
ATOM 1029 C CA . LEU A 1 137 ? 8.789 6.899 -2.163 1.00 84.25 137 LEU A CA 1
ATOM 1030 C C . LEU A 1 137 ? 8.217 6.241 -0.899 1.00 84.25 137 LEU A C 1
ATOM 1032 O O . LEU A 1 137 ? 7.050 6.455 -0.570 1.00 84.25 137 LEU A O 1
ATOM 1036 N N . ARG A 1 138 ? 9.013 5.432 -0.191 1.00 83.12 138 ARG A N 1
ATOM 1037 C CA . ARG A 1 138 ? 8.548 4.638 0.957 1.00 83.12 138 ARG A CA 1
ATOM 1038 C C . ARG A 1 138 ? 8.301 5.479 2.195 1.00 83.12 138 ARG A C 1
ATOM 1040 O O . ARG A 1 138 ? 7.304 5.276 2.877 1.00 83.12 138 ARG A O 1
ATOM 1047 N N . GLU A 1 139 ? 9.216 6.390 2.497 1.00 85.12 139 GLU A N 1
ATOM 1048 C CA . GLU A 1 139 ? 9.150 7.242 3.686 1.00 85.12 139 GLU A CA 1
ATOM 1049 C C . GLU A 1 139 ? 7.869 8.084 3.747 1.00 85.12 139 GLU A C 1
ATOM 1051 O O . GLU A 1 139 ? 7.146 7.958 4.740 1.00 85.12 139 GLU A O 1
ATOM 1056 N N . PRO A 1 140 ? 7.504 8.858 2.701 1.00 82.69 140 PRO A N 1
ATOM 1057 C CA . PRO A 1 140 ? 6.263 9.625 2.734 1.00 82.69 140 PRO A CA 1
ATOM 1058 C C . PRO A 1 140 ? 5.038 8.710 2.822 1.00 82.69 140 PRO A C 1
ATOM 1060 O O . PRO A 1 140 ? 4.092 9.014 3.542 1.00 82.69 140 PRO A O 1
ATOM 1063 N N . LEU A 1 141 ? 5.071 7.549 2.162 1.00 85.00 141 LEU A N 1
ATOM 1064 C CA . LEU A 1 141 ? 3.959 6.606 2.188 1.00 85.00 141 LEU A CA 1
ATOM 1065 C C . LEU A 1 141 ? 3.753 5.974 3.574 1.00 85.00 141 LEU A C 1
ATOM 1067 O O . LEU A 1 141 ? 2.615 5.831 4.014 1.00 85.00 141 LEU A O 1
ATOM 1071 N N . ARG A 1 142 ? 4.830 5.625 4.288 1.00 85.00 142 ARG A N 1
ATOM 1072 C CA . ARG A 1 142 ? 4.755 5.106 5.666 1.00 85.00 142 ARG A CA 1
ATOM 1073 C C . ARG A 1 142 ? 4.113 6.110 6.613 1.00 85.00 142 ARG A C 1
ATOM 1075 O O . ARG A 1 142 ? 3.254 5.729 7.409 1.00 85.00 142 ARG A O 1
ATOM 1082 N N . ALA A 1 143 ? 4.501 7.379 6.499 1.00 83.81 143 ALA A N 1
ATOM 1083 C CA . ALA A 1 143 ? 3.896 8.449 7.279 1.00 83.81 143 ALA A CA 1
ATOM 1084 C C . ALA A 1 143 ? 2.386 8.528 7.006 1.00 83.81 143 ALA A C 1
ATOM 1086 O O . ALA A 1 143 ? 1.600 8.440 7.951 1.00 83.81 143 ALA A O 1
ATOM 1087 N N . SER A 1 144 ? 1.979 8.557 5.731 1.00 82.94 144 SER A N 1
ATOM 1088 C CA . SER A 1 144 ? 0.562 8.605 5.347 1.00 82.94 144 SER A CA 1
ATOM 1089 C C . SER A 1 144 ? -0.241 7.398 5.849 1.00 82.94 144 SER A C 1
ATOM 1091 O O . SER A 1 144 ? -1.311 7.581 6.422 1.00 82.94 144 SER A O 1
ATOM 1093 N N . ILE A 1 145 ? 0.292 6.175 5.734 1.00 83.56 145 ILE A N 1
ATOM 1094 C CA . ILE A 1 145 ? -0.366 4.960 6.256 1.00 83.56 145 ILE A CA 1
ATOM 1095 C C . ILE A 1 145 ? -0.552 5.050 7.776 1.00 83.56 145 ILE A C 1
ATOM 1097 O O . ILE A 1 145 ? -1.596 4.667 8.305 1.00 83.56 145 ILE A O 1
ATOM 1101 N N . SER A 1 146 ? 0.456 5.548 8.497 1.00 82.31 146 SER A N 1
ATOM 1102 C CA . SER A 1 146 ? 0.380 5.670 9.954 1.00 82.31 146 SER A CA 1
ATOM 1103 C C . SER A 1 146 ? -0.707 6.655 10.398 1.00 82.31 146 SER A C 1
ATOM 1105 O O . SER A 1 146 ? -1.394 6.408 11.390 1.00 82.31 146 SER A O 1
ATOM 1107 N N . GLU A 1 147 ? -0.901 7.744 9.652 1.00 84.38 147 GLU A N 1
ATOM 1108 C CA . GLU A 1 147 ? -1.967 8.713 9.901 1.00 84.38 147 GLU A CA 1
ATOM 1109 C C . GLU A 1 147 ? -3.344 8.140 9.560 1.00 84.38 147 GLU A C 1
ATOM 1111 O O . GLU A 1 147 ? -4.269 8.269 10.363 1.00 84.38 147 GLU A O 1
ATOM 1116 N N . GLU A 1 148 ? -3.470 7.452 8.423 1.00 81.94 148 GLU A N 1
ATOM 1117 C CA . GLU A 1 148 ? -4.696 6.761 8.001 1.00 81.94 148 GLU A CA 1
ATOM 1118 C C . GLU A 1 148 ? -5.152 5.757 9.073 1.00 81.94 148 GLU A C 1
ATOM 1120 O O . GLU A 1 148 ? -6.303 5.772 9.511 1.00 81.94 148 GLU A O 1
ATOM 1125 N N . MET A 1 149 ? -4.225 4.950 9.595 1.00 80.94 149 MET A N 1
ATOM 1126 C CA . MET A 1 149 ? -4.516 3.983 10.657 1.00 80.94 149 MET A CA 1
ATOM 1127 C C . MET A 1 149 ? -4.928 4.645 11.977 1.00 80.94 149 MET A C 1
ATOM 1129 O O . MET A 1 149 ? -5.780 4.106 12.684 1.00 80.94 149 MET A O 1
ATOM 1133 N N . LYS A 1 150 ? -4.349 5.799 12.331 1.00 85.31 150 LYS A N 1
ATOM 1134 C CA . LYS A 1 150 ? -4.760 6.559 13.525 1.00 85.31 150 LYS A CA 1
ATOM 1135 C C . LYS A 1 150 ? -6.181 7.099 13.383 1.00 85.31 150 LYS A C 1
ATOM 1137 O O . LYS A 1 150 ? -6.944 7.007 14.339 1.00 85.31 150 LYS A O 1
ATOM 1142 N N . ARG A 1 151 ? -6.540 7.613 12.202 1.00 85.44 151 ARG A N 1
ATOM 1143 C CA . ARG A 1 151 ? -7.898 8.102 11.910 1.00 85.44 151 ARG A CA 1
ATOM 1144 C C . ARG A 1 151 ? -8.924 6.977 12.012 1.00 85.44 151 ARG A C 1
ATOM 1146 O O . ARG A 1 151 ? -9.869 7.096 12.776 1.00 85.44 151 ARG A O 1
ATOM 1153 N N . LEU A 1 152 ? -8.657 5.842 11.361 1.00 83.19 152 LEU A N 1
ATOM 1154 C CA . LEU A 1 152 ? -9.543 4.674 11.410 1.00 83.19 152 LEU A CA 1
ATOM 1155 C C . LEU A 1 152 ? -9.771 4.149 12.834 1.00 83.19 152 LEU A C 1
ATOM 1157 O O . LEU A 1 152 ? -10.872 3.707 13.150 1.00 83.19 152 LEU A O 1
ATOM 1161 N N . LYS A 1 153 ? -8.742 4.182 13.691 1.00 85.88 153 LYS A N 1
ATOM 1162 C CA . LYS A 1 153 ? -8.889 3.817 15.108 1.00 85.88 153 LYS A CA 1
ATOM 1163 C C . LYS A 1 153 ? -9.761 4.817 15.863 1.00 85.88 153 LYS 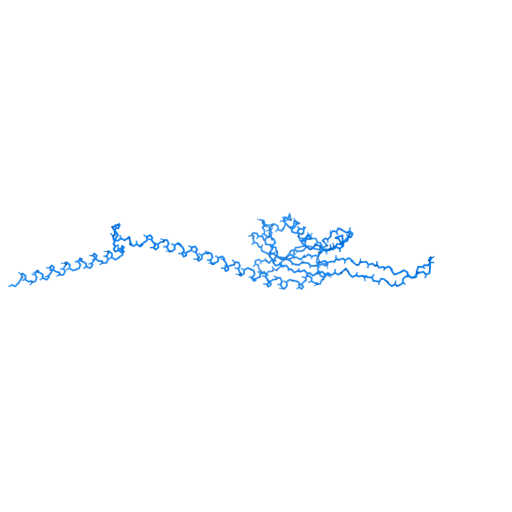A C 1
ATOM 1165 O O . LYS A 1 153 ? -10.676 4.396 16.551 1.00 85.88 153 LYS A O 1
ATOM 1170 N N . ALA A 1 154 ? -9.524 6.115 15.683 1.00 89.00 154 ALA A N 1
ATOM 1171 C CA . ALA A 1 154 ? -10.329 7.150 16.328 1.00 89.00 154 ALA A CA 1
ATOM 1172 C C . ALA A 1 154 ? -11.813 7.072 15.923 1.00 89.00 154 ALA A C 1
ATOM 1174 O O . ALA A 1 154 ? -12.687 7.220 16.775 1.00 89.00 154 ALA A O 1
ATOM 1175 N N . ASP A 1 155 ? -12.097 6.788 14.650 1.00 87.19 155 ASP A N 1
ATOM 1176 C CA . ASP A 1 155 ? -13.467 6.618 14.155 1.00 87.19 155 ASP A CA 1
ATOM 1177 C C . ASP A 1 155 ? -14.140 5.375 14.760 1.00 87.19 155 ASP A C 1
ATOM 1179 O O . ASP A 1 155 ? -15.308 5.426 15.151 1.00 87.19 155 ASP A O 1
ATOM 1183 N N . ALA A 1 156 ? -13.404 4.263 14.875 1.00 86.75 156 ALA A N 1
ATOM 1184 C CA . ALA A 1 156 ? -13.894 3.046 15.520 1.00 86.75 156 ALA A CA 1
ATOM 1185 C C . ALA A 1 156 ? -14.187 3.270 17.014 1.00 86.75 156 ALA A C 1
ATOM 1187 O O . ALA A 1 156 ? -15.272 2.922 17.478 1.00 86.75 156 ALA A O 1
ATOM 1188 N N . ASP A 1 157 ? -13.276 3.926 17.737 1.00 88.56 157 ASP A N 1
ATOM 1189 C CA . ASP A 1 157 ? -13.446 4.251 19.157 1.00 88.56 157 ASP A CA 1
ATOM 1190 C C . ASP A 1 157 ? -14.651 5.188 19.379 1.00 88.56 157 ASP A C 1
ATOM 1192 O O . ASP A 1 157 ? -15.396 5.041 20.352 1.00 88.56 157 ASP A O 1
ATOM 1196 N N . ALA A 1 158 ? -14.893 6.134 18.463 1.00 89.00 158 ALA A N 1
ATOM 1197 C CA . ALA A 1 158 ? -16.051 7.026 18.516 1.00 89.00 158 ALA A CA 1
ATOM 1198 C C . ALA A 1 158 ? -17.377 6.271 18.314 1.00 89.00 158 ALA A C 1
ATOM 1200 O O . ALA A 1 158 ? -18.340 6.509 19.049 1.00 89.00 158 ALA A O 1
ATOM 1201 N N . LEU A 1 159 ? -17.418 5.335 17.361 1.00 88.94 159 LEU A N 1
ATOM 1202 C CA . LEU A 1 159 ? -18.566 4.450 17.141 1.00 88.94 159 LEU A CA 1
ATOM 1203 C C . LEU A 1 159 ? -18.835 3.571 18.367 1.00 88.94 159 LEU A C 1
ATOM 1205 O O . LEU A 1 159 ? -19.979 3.468 18.815 1.00 88.94 159 LEU A O 1
ATOM 1209 N N . GLU A 1 160 ? -17.794 2.979 18.953 1.00 87.31 160 GLU A N 1
ATOM 1210 C CA . GLU A 1 160 ? -17.920 2.185 20.177 1.00 87.31 160 GLU A CA 1
ATOM 1211 C C . GLU A 1 160 ? -18.439 3.036 21.344 1.00 87.31 160 GLU A C 1
ATOM 1213 O O . GLU A 1 160 ? -19.410 2.652 22.001 1.00 87.31 160 GLU A O 1
ATOM 1218 N N . ALA A 1 161 ? -17.895 4.236 21.554 1.00 87.75 161 ALA A N 1
ATOM 1219 C CA . ALA A 1 161 ? -18.376 5.155 22.584 1.00 87.75 161 ALA A CA 1
ATOM 1220 C C . ALA A 1 161 ? -19.847 5.556 22.374 1.00 87.75 161 ALA A C 1
ATOM 1222 O O . ALA A 1 161 ? -20.622 5.632 23.336 1.00 87.75 161 ALA A O 1
ATOM 1223 N N . GLU A 1 162 ? -20.273 5.764 21.125 1.00 86.94 162 GLU A N 1
ATOM 1224 C CA . GLU A 1 162 ? -21.671 6.050 20.810 1.00 86.94 162 GLU A CA 1
ATOM 1225 C C . GLU A 1 162 ? -22.575 4.850 21.129 1.00 86.94 162 GLU A C 1
ATOM 1227 O O . GLU A 1 162 ? -23.617 5.011 21.769 1.00 86.94 162 GLU A O 1
ATOM 1232 N N . THR A 1 163 ? -22.171 3.632 20.761 1.00 87.94 163 THR A N 1
ATOM 1233 C CA . THR A 1 163 ? -22.943 2.421 21.089 1.00 87.94 163 THR A CA 1
ATOM 1234 C C . THR A 1 163 ? -23.052 2.201 22.598 1.00 87.94 163 THR A C 1
ATOM 123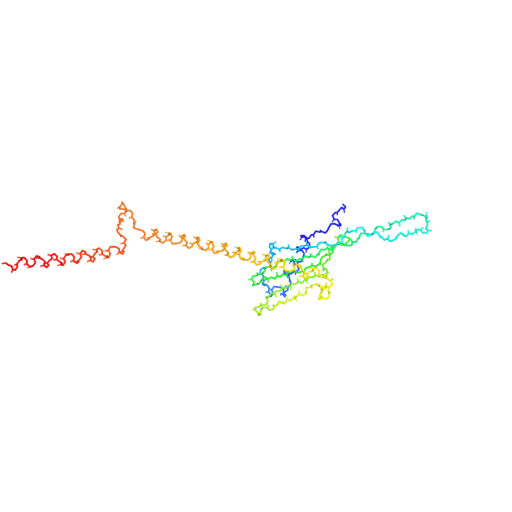6 O O . THR A 1 163 ? -24.161 2.013 23.106 1.00 87.94 163 THR A O 1
ATOM 1239 N N . LEU A 1 164 ? -21.947 2.345 23.333 1.00 86.81 164 LEU A N 1
ATOM 1240 C CA . LEU A 1 164 ? -21.918 2.233 24.790 1.00 86.81 164 LEU A CA 1
ATOM 1241 C C . LEU A 1 164 ? -22.778 3.310 25.455 1.00 86.81 164 LEU A C 1
ATOM 1243 O O . LEU A 1 164 ? -23.541 3.011 26.373 1.00 86.81 164 LEU A O 1
ATOM 1247 N N . SER A 1 165 ? -22.718 4.559 24.986 1.00 84.88 165 SER A N 1
ATOM 1248 C CA . SER A 1 165 ? -23.550 5.635 25.536 1.00 84.88 165 SER A CA 1
ATOM 1249 C C . SER A 1 165 ? -25.042 5.381 25.298 1.00 84.88 165 SER A C 1
ATOM 1251 O O . SER A 1 165 ? -25.842 5.542 26.223 1.00 84.88 165 SER A O 1
ATOM 1253 N N . ARG A 1 166 ? -25.427 4.889 24.113 1.00 85.38 166 ARG A N 1
ATOM 1254 C CA . ARG A 1 166 ? -26.809 4.478 23.812 1.00 85.38 166 ARG A CA 1
ATOM 1255 C C . ARG A 1 166 ? -27.265 3.331 24.713 1.00 85.38 166 ARG A C 1
ATOM 1257 O O . ARG A 1 166 ? -28.394 3.362 25.202 1.00 85.38 166 ARG A O 1
ATOM 1264 N N . GLU A 1 167 ? -26.412 2.345 24.973 1.00 86.94 167 GLU A N 1
ATOM 1265 C CA . GLU A 1 167 ? -26.719 1.254 25.904 1.00 86.94 167 GLU A CA 1
ATOM 1266 C C . GLU A 1 167 ? -26.861 1.737 27.350 1.00 86.94 167 GLU A C 1
ATOM 1268 O O . GLU A 1 167 ? -27.798 1.338 28.044 1.00 86.94 167 GLU A O 1
ATOM 1273 N N . VAL A 1 168 ? -25.986 2.637 27.804 1.00 87.25 168 VAL A N 1
ATOM 1274 C CA . VAL A 1 168 ? -26.072 3.242 29.141 1.00 87.25 168 VAL A CA 1
ATOM 1275 C C . VAL A 1 168 ? -27.361 4.048 29.286 1.00 87.25 168 VAL A C 1
ATOM 1277 O O . VAL A 1 168 ? -28.029 3.942 30.316 1.00 87.25 168 VAL A O 1
ATOM 1280 N N . VAL A 1 169 ? -27.750 4.817 28.265 1.00 85.31 169 VAL A N 1
ATOM 1281 C CA . VAL A 1 169 ? -29.023 5.553 28.258 1.00 85.31 169 VAL A CA 1
ATOM 1282 C C . VAL A 1 169 ? -30.205 4.586 28.292 1.00 85.31 169 VAL A C 1
ATOM 1284 O O . VAL A 1 169 ? -31.089 4.772 29.125 1.00 85.31 169 VAL A O 1
ATOM 1287 N N . LYS A 1 170 ? -30.208 3.517 27.484 1.00 84.50 170 LYS A N 1
ATOM 1288 C CA . LYS A 1 170 ? -31.257 2.480 27.536 1.00 84.50 170 LYS A CA 1
ATOM 1289 C C . LYS A 1 170 ? -31.375 1.857 28.926 1.00 84.50 170 LYS A C 1
ATOM 1291 O O . LYS A 1 170 ? -32.467 1.839 29.488 1.00 84.50 170 LYS A O 1
ATOM 1296 N N . ARG A 1 171 ? -30.253 1.445 29.529 1.00 79.56 171 ARG A N 1
ATOM 1297 C CA . ARG A 1 171 ? -30.230 0.906 30.899 1.00 79.56 171 ARG A CA 1
ATOM 1298 C C . ARG A 1 171 ? -30.758 1.914 31.913 1.00 79.56 171 ARG A C 1
ATOM 1300 O O . ARG A 1 171 ? -31.511 1.524 32.801 1.00 79.56 171 ARG A O 1
ATOM 1307 N N . ARG A 1 172 ? -30.398 3.198 31.788 1.00 74.56 172 ARG A N 1
ATOM 1308 C CA . ARG A 1 172 ? -30.915 4.271 32.655 1.00 74.56 172 ARG A CA 1
ATOM 1309 C C . ARG A 1 172 ? -32.419 4.460 32.498 1.00 74.56 172 ARG A C 1
ATOM 1311 O O . ARG A 1 172 ? -33.088 4.629 33.506 1.00 74.56 172 ARG A O 1
ATOM 1318 N N . VAL A 1 173 ? -32.953 4.398 31.279 1.00 78.31 173 VAL A N 1
ATOM 1319 C CA . VAL A 1 173 ? -34.401 4.485 31.029 1.00 78.31 173 VAL A CA 1
ATOM 1320 C C . VAL A 1 173 ? -35.135 3.276 31.618 1.00 78.31 173 VAL A C 1
ATOM 1322 O O . VAL A 1 173 ? -36.179 3.445 32.236 1.00 78.31 173 VAL A O 1
ATOM 1325 N N . GLU A 1 174 ? -34.572 2.070 31.514 1.00 73.56 174 GLU A N 1
ATOM 1326 C CA . GLU A 1 174 ? -35.142 0.858 32.127 1.00 73.56 174 GLU A CA 1
ATOM 1327 C C . GLU A 1 174 ? -35.101 0.877 33.663 1.00 73.56 174 GLU A C 1
ATOM 1329 O O . GLU A 1 174 ? -36.000 0.349 34.319 1.00 73.56 174 GLU A O 1
ATOM 1334 N N . THR A 1 175 ? -34.061 1.477 34.253 1.00 67.81 175 THR A N 1
ATOM 1335 C CA . THR A 1 175 ? -33.951 1.638 35.714 1.00 67.81 175 THR A CA 1
ATOM 1336 C C . THR A 1 175 ? -34.641 2.886 36.254 1.00 67.81 175 THR A C 1
ATOM 1338 O O . THR A 1 175 ? -34.792 2.997 37.475 1.00 67.81 175 THR A O 1
ATOM 1341 N N . ALA A 1 176 ? -35.079 3.801 35.388 1.00 69.62 176 ALA A N 1
ATOM 1342 C CA . ALA A 1 176 ? -35.787 4.998 35.802 1.00 69.62 176 ALA A CA 1
ATOM 1343 C C . ALA A 1 176 ? -37.152 4.633 36.416 1.00 69.62 176 ALA A C 1
ATOM 1345 O O . ALA A 1 176 ? -37.847 3.735 35.927 1.00 69.62 176 ALA A O 1
ATOM 1346 N N . PRO A 1 177 ? -37.563 5.311 37.500 1.00 63.56 177 PRO A N 1
ATOM 1347 C CA . PRO A 1 177 ? -38.890 5.147 38.056 1.00 63.56 177 PRO A CA 1
ATOM 1348 C C . PRO A 1 177 ? -39.910 5.605 37.015 1.00 63.56 177 PRO A C 1
ATOM 1350 O O . PRO A 1 177 ? -39.782 6.679 36.427 1.00 63.56 177 PRO A O 1
ATOM 1353 N N . LYS A 1 178 ? -40.926 4.773 36.774 1.00 65.94 178 LYS A N 1
ATOM 1354 C CA . LYS A 1 178 ? -42.071 5.156 35.942 1.00 65.94 178 LYS A CA 1
ATOM 1355 C C . LYS A 1 178 ? -42.744 6.399 36.540 1.00 65.94 178 LYS A C 1
ATOM 1357 O O . LYS A 1 178 ? -42.629 6.655 37.739 1.00 65.94 178 LYS A O 1
ATOM 1362 N N . THR A 1 179 ? -43.443 7.167 35.714 1.00 63.47 179 THR A N 1
ATOM 1363 C CA . THR A 1 179 ? -44.204 8.330 36.184 1.00 63.47 179 THR A CA 1
ATOM 1364 C C . THR A 1 179 ? -45.309 7.903 37.159 1.00 63.47 179 THR A C 1
ATOM 1366 O O . THR A 1 179 ? -45.806 6.774 37.098 1.00 63.47 179 THR A O 1
ATOM 1369 N N . LEU A 1 180 ? -45.686 8.810 38.067 1.00 58.38 180 LEU A N 1
ATOM 1370 C CA . LEU A 1 180 ? -46.696 8.567 39.108 1.00 58.38 180 LEU A CA 1
ATOM 1371 C C . LEU A 1 180 ? -48.046 8.109 38.524 1.00 58.38 180 LEU A C 1
ATOM 1373 O O . LEU A 1 180 ? -48.673 7.212 39.081 1.00 58.38 180 LEU A O 1
ATOM 1377 N N . ASP A 1 181 ? -48.420 8.614 37.344 1.00 59.72 181 ASP A N 1
ATOM 1378 C CA . ASP A 1 181 ? -49.647 8.233 36.622 1.00 59.72 181 ASP A CA 1
ATOM 1379 C C . ASP A 1 181 ? -49.655 6.782 36.107 1.00 59.72 181 ASP A C 1
ATOM 1381 O O . ASP A 1 181 ? -50.713 6.230 35.817 1.00 59.72 181 ASP A O 1
ATOM 1385 N N . GLN A 1 182 ? -48.491 6.128 36.006 1.00 58.94 182 GLN A N 1
ATOM 1386 C CA . GLN A 1 182 ? -48.363 4.726 35.576 1.00 58.94 182 GLN A CA 1
ATOM 1387 C C . GLN A 1 182 ? -48.082 3.767 36.748 1.00 58.94 182 GLN A C 1
ATOM 1389 O O . GLN A 1 182 ? -47.584 2.656 36.542 1.00 58.94 182 GLN A O 1
ATOM 1394 N N . GLY A 1 183 ? -48.355 4.193 37.988 1.00 57.25 183 GLY A N 1
ATOM 1395 C CA . GLY A 1 183 ? -48.067 3.414 39.199 1.00 57.25 183 GLY A CA 1
ATOM 1396 C C . GLY A 1 183 ? -46.576 3.356 39.552 1.00 57.25 183 GLY A C 1
ATOM 1397 O O . GLY A 1 183 ? -46.136 2.453 40.269 1.00 57.25 183 GLY A O 1
ATOM 1398 N N . GLY A 1 184 ? -45.776 4.281 39.019 1.00 56.97 184 GLY A N 1
ATOM 1399 C CA . GLY A 1 184 ? -44.359 4.404 39.329 1.00 56.97 184 GLY A CA 1
ATOM 1400 C C . GLY A 1 184 ? -44.086 5.296 40.541 1.00 56.97 184 GLY A C 1
ATOM 1401 O O . GLY A 1 184 ? -44.750 6.300 40.759 1.00 56.97 184 GLY A O 1
ATOM 1402 N N . GLY A 1 185 ? -43.091 4.910 41.338 1.00 70.62 185 GLY A N 1
ATOM 1403 C CA . GLY A 1 185 ? -42.603 5.641 42.512 1.00 70.62 185 GLY A CA 1
ATOM 1404 C C . GLY A 1 185 ? -41.099 5.414 42.695 1.00 70.62 185 GLY A C 1
ATOM 1405 O O . GLY A 1 185 ? -40.461 4.882 41.789 1.00 70.62 185 GLY A O 1
ATOM 1406 N N . MET A 1 186 ? -40.548 5.779 43.860 1.00 65.44 186 MET A N 1
ATOM 1407 C CA . MET A 1 186 ? -39.111 5.750 44.212 1.00 65.44 186 MET A CA 1
ATOM 1408 C C . MET A 1 186 ? -38.279 4.623 43.573 1.00 65.44 186 MET A C 1
ATOM 1410 O O . MET A 1 186 ? -38.719 3.460 43.463 1.00 65.44 186 MET A O 1
ATOM 1414 N N . TYR A 1 187 ? -37.024 4.958 43.237 1.00 67.75 187 TYR A N 1
ATOM 1415 C CA . TYR A 1 187 ? -36.029 3.994 42.757 1.00 67.75 187 TYR A CA 1
ATOM 1416 C C . TYR A 1 187 ? -35.969 2.784 43.705 1.00 67.75 187 TYR A C 1
ATOM 1418 O O . TYR A 1 187 ? -36.140 2.917 44.918 1.00 67.75 187 TYR A O 1
ATOM 1426 N N . LYS A 1 188 ? -35.704 1.577 43.179 1.00 69.25 188 LYS A N 1
ATOM 1427 C CA . LYS A 1 188 ? -35.672 0.344 44.000 1.00 69.25 188 LYS A CA 1
ATOM 1428 C C . LYS A 1 188 ? -34.759 0.477 45.227 1.00 69.25 188 LYS A C 1
ATOM 1430 O O . LYS A 1 188 ? -35.110 0.013 46.305 1.00 69.25 188 LYS A O 1
ATOM 1435 N N . VAL A 1 189 ? -33.615 1.140 45.062 1.00 73.06 189 VAL A N 1
ATOM 1436 C CA . VAL A 1 189 ? -32.626 1.352 46.130 1.00 73.06 189 VAL A CA 1
ATOM 1437 C C . VAL A 1 189 ? -33.138 2.329 47.190 1.00 73.06 189 VAL A C 1
ATOM 1439 O O . VAL A 1 189 ? -32.906 2.136 48.381 1.00 73.06 189 VAL A O 1
ATOM 1442 N N . GLU A 1 190 ? -33.873 3.356 46.774 1.00 71.62 190 GLU A N 1
ATOM 1443 C CA . GLU A 1 190 ? -34.482 4.319 47.686 1.00 71.62 190 GLU A CA 1
ATOM 1444 C C . GLU A 1 190 ? -35.626 3.680 48.474 1.00 71.62 190 GLU A C 1
ATOM 1446 O O . GLU A 1 190 ? -35.692 3.872 49.681 1.00 71.62 190 GLU A O 1
ATOM 1451 N N . ARG A 1 191 ? -36.446 2.823 47.847 1.00 71.75 191 ARG A N 1
ATOM 1452 C CA . ARG A 1 191 ? -37.491 2.048 48.545 1.00 71.75 191 ARG A CA 1
ATOM 1453 C C . ARG A 1 191 ? -36.943 1.212 49.701 1.00 71.75 191 ARG A C 1
ATOM 1455 O O . ARG A 1 191 ? -37.574 1.125 50.748 1.00 71.75 191 ARG A O 1
ATOM 1462 N N . ILE A 1 192 ? -35.769 0.608 49.520 1.00 76.62 192 ILE A N 1
ATOM 1463 C CA . ILE A 1 192 ? -35.120 -0.194 50.566 1.00 76.62 192 ILE A CA 1
ATOM 1464 C C . ILE A 1 192 ? -34.661 0.702 51.723 1.00 76.62 192 ILE A C 1
ATOM 1466 O O . ILE A 1 192 ? -34.873 0.361 52.887 1.00 76.62 192 ILE A O 1
ATOM 1470 N N . LYS A 1 193 ? -34.066 1.861 51.416 1.00 74.81 193 LYS A N 1
ATOM 1471 C CA . LYS A 1 193 ? -33.635 2.828 52.437 1.00 74.81 193 LYS A CA 1
ATOM 1472 C C . LYS A 1 193 ? -34.818 3.400 53.213 1.00 74.81 193 LYS A C 1
ATOM 1474 O O . LYS A 1 193 ? -34.742 3.496 54.433 1.00 74.81 193 LYS A O 1
ATOM 1479 N N . ASP A 1 194 ? -35.906 3.718 52.525 1.00 77.31 194 ASP A N 1
ATOM 1480 C CA . ASP A 1 194 ? -37.099 4.294 53.142 1.00 77.31 194 ASP A CA 1
ATOM 1481 C C . ASP A 1 194 ? -37.846 3.280 54.013 1.00 77.31 194 ASP A C 1
ATOM 1483 O O . ASP A 1 194 ? -38.287 3.605 55.116 1.00 77.31 194 ASP A O 1
ATOM 1487 N N . ALA A 1 195 ? -37.907 2.015 53.580 1.00 75.81 195 ALA A N 1
ATOM 1488 C CA . ALA A 1 195 ? -38.435 0.924 54.395 1.00 75.81 195 ALA A CA 1
ATOM 1489 C C . ALA A 1 195 ? -37.603 0.722 55.673 1.00 75.81 195 ALA A C 1
ATOM 1491 O O . ALA A 1 195 ? -38.164 0.571 56.761 1.00 75.81 195 ALA A O 1
ATOM 1492 N N . ALA A 1 196 ? -36.270 0.780 55.566 1.00 78.31 196 ALA A N 1
ATOM 1493 C CA . ALA A 1 196 ? -35.379 0.697 56.721 1.00 78.31 196 ALA A CA 1
ATOM 1494 C C . ALA A 1 196 ? -35.554 1.898 57.669 1.00 78.31 196 ALA A C 1
ATOM 1496 O O . ALA A 1 196 ? -35.685 1.714 58.880 1.00 78.31 196 ALA A O 1
ATOM 1497 N N . ALA A 1 197 ? -35.622 3.118 57.131 1.00 75.44 197 ALA A N 1
ATOM 1498 C CA . ALA A 1 197 ? -35.842 4.332 57.914 1.00 75.44 197 ALA A CA 1
ATOM 1499 C C . ALA A 1 197 ? -37.203 4.313 58.631 1.00 75.44 197 ALA A C 1
ATOM 1501 O O . ALA A 1 197 ? -37.281 4.608 59.826 1.00 75.44 197 ALA A O 1
ATOM 1502 N N . SER A 1 198 ? -38.258 3.881 57.939 1.00 79.12 198 SER A N 1
ATOM 1503 C CA . SER A 1 198 ? -39.610 3.749 58.491 1.00 79.12 198 S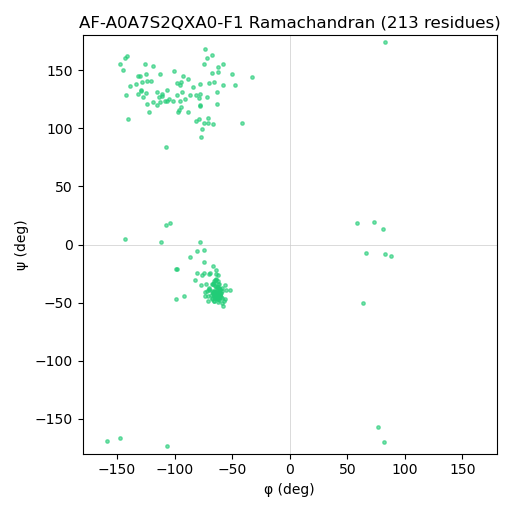ER A CA 1
ATOM 1504 C C . SER A 1 198 ? -39.672 2.708 59.610 1.00 79.12 198 SER A C 1
ATOM 1506 O O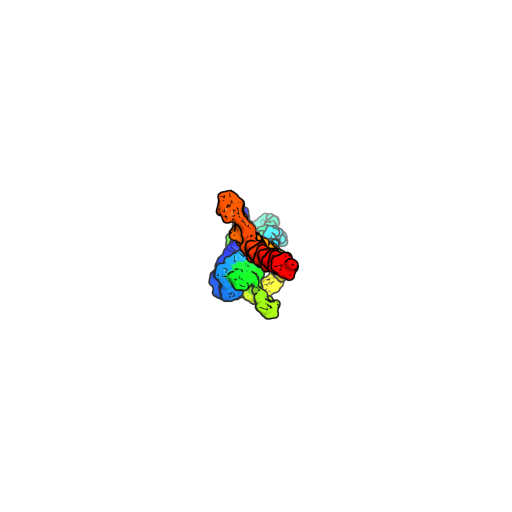 . SER A 1 198 ? -40.274 2.961 60.656 1.00 79.12 198 SER A O 1
ATOM 1508 N N . ALA A 1 199 ? -39.000 1.564 59.445 1.00 80.31 199 ALA A N 1
ATOM 1509 C CA . ALA A 1 199 ? -38.908 0.539 60.483 1.00 80.31 199 ALA A CA 1
ATOM 1510 C C . ALA A 1 199 ? -38.196 1.065 61.741 1.00 80.31 199 ALA A C 1
ATOM 1512 O O . ALA A 1 199 ? -38.688 0.883 62.858 1.00 80.31 199 ALA A O 1
ATOM 1513 N N . VAL A 1 200 ? -37.086 1.790 61.569 1.00 81.44 200 VAL A N 1
ATOM 1514 C CA . VAL A 1 200 ? -36.367 2.437 62.680 1.00 81.44 200 VAL A CA 1
ATOM 1515 C C . VAL A 1 200 ? -37.256 3.460 63.388 1.00 81.44 200 VAL A C 1
ATOM 1517 O O . VAL A 1 200 ? -37.288 3.504 64.622 1.00 81.44 200 VAL A O 1
ATOM 1520 N N . HIS A 1 201 ? -38.023 4.249 62.633 1.00 75.62 201 HIS A N 1
ATOM 1521 C CA . HIS A 1 201 ? -38.939 5.239 63.195 1.00 75.62 201 HIS A CA 1
ATOM 1522 C C . HIS A 1 201 ? -40.071 4.587 64.003 1.00 75.62 201 HIS A C 1
ATOM 1524 O O . HIS A 1 201 ? -40.401 5.054 65.097 1.00 75.62 201 HIS A O 1
ATOM 1530 N N . PHE A 1 202 ? -40.619 3.469 63.516 1.00 77.75 202 PHE A N 1
ATOM 1531 C CA . PHE A 1 202 ? -41.633 2.687 64.228 1.00 77.75 202 PHE A CA 1
ATOM 1532 C C . PHE A 1 202 ? -41.104 2.109 65.540 1.00 77.75 202 PHE A C 1
ATOM 1534 O O . PHE A 1 202 ? -41.774 2.207 66.572 1.00 77.75 202 PHE A O 1
ATOM 1541 N N . VAL A 1 203 ? -39.891 1.554 65.530 1.00 80.19 203 VAL A N 1
ATOM 1542 C CA . VAL A 1 203 ? -39.247 1.019 66.738 1.00 80.19 203 VAL A CA 1
ATOM 1543 C C . VAL A 1 203 ? -39.013 2.134 67.760 1.00 80.19 203 VAL A C 1
ATOM 1545 O O . VAL A 1 203 ? -39.403 1.992 68.921 1.00 80.19 203 VAL A O 1
ATOM 1548 N N . ARG A 1 204 ? -38.479 3.287 67.332 1.00 80.12 204 ARG A N 1
ATOM 1549 C CA . ARG A 1 204 ? -38.299 4.463 68.203 1.00 80.12 204 ARG A CA 1
ATOM 1550 C C . ARG A 1 204 ? -39.615 4.951 68.807 1.00 80.12 204 ARG A C 1
ATOM 1552 O O . ARG A 1 204 ? -39.678 5.192 70.011 1.00 80.12 204 ARG A O 1
ATOM 1559 N N . ALA A 1 205 ? -40.671 5.057 68.001 1.00 75.56 205 ALA A N 1
ATOM 1560 C CA . ALA A 1 205 ? -41.986 5.497 68.464 1.00 75.56 205 ALA A CA 1
ATOM 1561 C C . ALA A 1 205 ? -42.629 4.510 69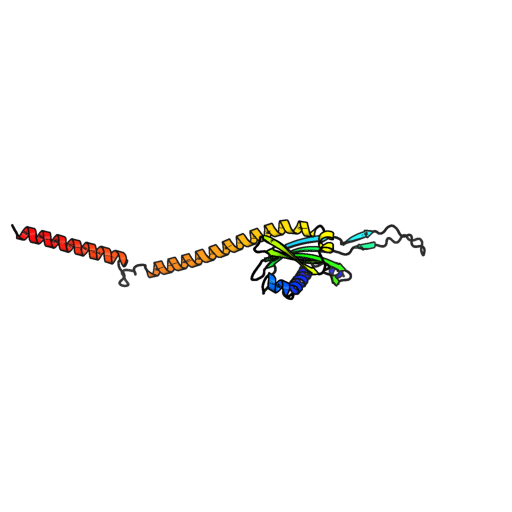.456 1.00 75.56 205 ALA A C 1
ATOM 1563 O O . ALA A 1 205 ? -43.368 4.923 70.354 1.00 75.56 205 ALA A O 1
ATOM 1564 N N . ARG A 1 206 ? -42.352 3.207 69.314 1.00 75.44 206 ARG A N 1
ATOM 1565 C CA . ARG A 1 206 ? -42.847 2.163 70.224 1.00 75.44 206 ARG A CA 1
ATOM 1566 C C . ARG A 1 206 ? -42.117 2.192 71.568 1.00 75.44 206 ARG A C 1
ATOM 1568 O O . ARG A 1 206 ? -42.765 2.111 72.607 1.00 75.44 206 ARG A O 1
ATOM 1575 N N . ILE A 1 207 ? -40.800 2.402 71.549 1.00 75.19 207 ILE A N 1
ATOM 1576 C CA . ILE A 1 207 ? -39.983 2.577 72.760 1.00 75.19 207 ILE A CA 1
ATOM 1577 C C . ILE A 1 207 ? -40.394 3.850 73.513 1.00 75.19 207 ILE A C 1
ATOM 1579 O O . ILE A 1 207 ? -40.560 3.816 74.730 1.00 75.19 207 ILE A O 1
ATOM 1583 N N . ALA A 1 208 ? -40.616 4.962 72.805 1.00 71.62 208 ALA A N 1
ATOM 1584 C CA . ALA A 1 208 ? -41.066 6.212 73.418 1.00 71.62 208 ALA A CA 1
ATOM 1585 C C . ALA A 1 208 ? -42.433 6.061 74.111 1.00 71.62 208 ALA A C 1
ATOM 1587 O O . ALA A 1 208 ? -42.596 6.518 75.240 1.00 71.62 208 ALA A O 1
ATOM 1588 N N . ARG A 1 209 ? -43.389 5.358 73.486 1.00 69.56 209 ARG A N 1
ATOM 1589 C CA . ARG A 1 209 ? -44.702 5.068 74.090 1.00 69.56 209 ARG A CA 1
ATOM 1590 C C . ARG A 1 209 ? -44.616 4.143 75.305 1.00 69.56 209 ARG A C 1
ATOM 1592 O O . ARG A 1 209 ? -45.267 4.415 76.309 1.00 69.56 209 ARG A O 1
ATOM 1599 N N . ALA A 1 210 ? -43.779 3.107 75.256 1.00 68.56 210 ALA A N 1
ATOM 1600 C CA . ALA A 1 210 ? -43.558 2.221 76.402 1.00 68.56 210 ALA A CA 1
ATOM 1601 C C . ALA A 1 210 ? -42.958 2.966 77.610 1.00 68.56 210 ALA A C 1
ATOM 1603 O O . ALA A 1 210 ? -43.306 2.680 78.750 1.00 68.56 210 ALA A O 1
ATOM 1604 N N . ARG A 1 211 ? -42.108 3.970 77.360 1.00 64.94 211 ARG A N 1
ATOM 1605 C CA . ARG A 1 211 ? -41.471 4.794 78.399 1.00 64.94 211 ARG A CA 1
ATOM 1606 C C . ARG A 1 211 ? -42.416 5.815 79.048 1.00 64.94 211 ARG A C 1
ATOM 1608 O O . ARG A 1 211 ? -42.167 6.233 80.171 1.00 64.94 211 ARG A O 1
ATOM 1615 N N . ILE A 1 212 ? -43.477 6.217 78.345 1.00 63.94 212 ILE A N 1
ATOM 1616 C CA . ILE A 1 212 ? -44.531 7.106 78.865 1.00 63.94 212 ILE A CA 1
ATOM 1617 C C . ILE A 1 212 ? -45.557 6.312 79.691 1.00 63.94 212 ILE A C 1
ATOM 1619 O O . ILE A 1 212 ? -46.096 6.842 80.649 1.00 63.94 212 ILE A O 1
ATOM 1623 N N . SER A 1 213 ? -45.778 5.033 79.366 1.00 57.78 213 SER A N 1
ATOM 1624 C CA . SER A 1 213 ? -46.705 4.142 80.082 1.00 57.78 213 SER A CA 1
ATOM 1625 C C . SER A 1 213 ? -46.138 3.527 81.375 1.00 57.78 213 SER A C 1
ATOM 1627 O O . SER A 1 213 ? -46.871 2.815 82.056 1.00 57.78 213 SER A O 1
ATOM 1629 N N . SER A 1 214 ? -44.853 3.733 81.695 1.00 54.47 214 SER A N 1
ATOM 1630 C CA . SER A 1 214 ? -44.202 3.198 82.909 1.00 54.47 214 SER A CA 1
ATOM 1631 C C . SER A 1 214 ? -43.910 4.264 83.982 1.00 54.47 214 SER A C 1
ATOM 1633 O O . SER A 1 214 ? -43.068 4.038 84.855 1.00 54.47 214 SER A O 1
ATOM 1635 N N . LYS A 1 215 ? -44.553 5.431 83.890 1.00 48.62 215 LYS A N 1
ATOM 1636 C CA . LYS A 1 215 ? -44.599 6.468 84.930 1.00 48.62 215 LYS A CA 1
ATOM 1637 C C . LYS A 1 215 ? -46.023 6.579 85.446 1.00 48.62 215 LYS A C 1
ATOM 1639 O O . LYS A 1 215 ? -46.153 6.845 86.656 1.00 48.62 215 LYS A O 1
#

Nearest PDB structures (foldseek):
  2ciu-assembly1_A  TM=5.770E-01  e=7.681E-02  Saccharomyces cerevisiae
  6k7d-assembly1_A  TM=4.891E-01  e=2.825E-02  Escherichia coli K-12
  6k8q-assembly1_A  TM=6.341E-01  e=3.848E-01  Saccharomyces cerevisiae S288C
  6k7e-assembly1_A  TM=4.716E-01  e=6.501E-02  Escherichia coli K-12

Sequence (215 aa):
MRQRYRLDVDYAQAMATRRLAKHPGVRELLGAPVTVGESRVVVTSGGG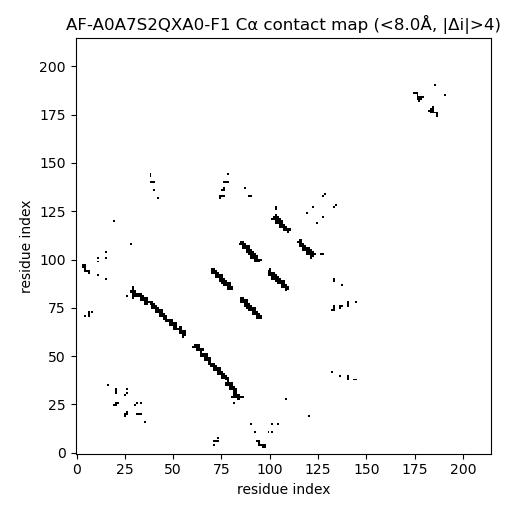LAMFKRARSSTFGAVTLPVSVDSKWAHVAFALRGTRKTGIVSMATKKWGGAYSIPLLALEVESLDGETYRVFLDGGAKEYEASGVLASLREPLRASISEEMKRLKADADALEAETLSREVVKRRVETAPKTLDQGGGMYKVERIKDAAASAVHFVRARIARARISSK

Radius of gyration: 36.93 Å; Cα contacts (8 Å, |Δi|>4): 285; chains: 1; bounding box: 73×35×135 Å

Mean predicted aligned error: 14.01 Å

pLDDT: mean 79.75, std 13.41, range [46.75, 95.0]